Protein AF-A0A348FZC1-F1 (afdb_monomer_lite)

Structure (mmCIF, N/CA/C/O backbone):
data_AF-A0A348FZC1-F1
#
_entry.id   AF-A0A348FZC1-F1
#
loop_
_atom_site.group_PDB
_atom_site.id
_atom_site.type_symbol
_atom_site.label_atom_id
_atom_site.label_alt_id
_atom_site.label_comp_id
_atom_site.label_asym_id
_atom_site.label_entity_id
_atom_site.label_seq_id
_atom_site.pdbx_PDB_ins_code
_atom_site.Cartn_x
_atom_site.Cartn_y
_atom_site.Cartn_z
_atom_site.occupancy
_atom_site.B_iso_or_equiv
_atom_site.auth_seq_id
_atom_site.auth_comp_id
_atom_site.auth_asym_id
_atom_site.auth_atom_id
_atom_site.pdbx_PDB_model_num
ATOM 1 N N . MET A 1 1 ? 2.946 -11.541 36.368 1.00 44.66 1 MET A N 1
ATOM 2 C CA . MET A 1 1 ? 2.212 -11.152 35.147 1.00 44.66 1 MET A CA 1
ATOM 3 C C . MET A 1 1 ? 2.872 -9.882 34.652 1.00 44.66 1 MET A C 1
ATOM 5 O O . MET A 1 1 ? 2.841 -8.908 35.392 1.00 44.66 1 MET A O 1
ATOM 9 N N . ALA A 1 2 ? 3.570 -9.898 33.513 1.00 47.22 2 ALA A N 1
ATOM 10 C CA . ALA A 1 2 ? 4.025 -8.639 32.923 1.00 47.22 2 ALA A CA 1
ATOM 11 C C . ALA A 1 2 ? 2.773 -7.785 32.686 1.00 47.22 2 ALA A C 1
ATOM 13 O O . ALA A 1 2 ? 1.802 -8.300 32.131 1.00 47.22 2 ALA A O 1
ATOM 14 N N . ALA A 1 3 ? 2.745 -6.552 33.194 1.00 58.59 3 ALA A N 1
ATOM 15 C CA . ALA A 1 3 ? 1.643 -5.648 32.899 1.00 58.59 3 ALA A CA 1
ATOM 16 C C . ALA A 1 3 ? 1.546 -5.546 31.372 1.00 58.59 3 ALA A C 1
ATOM 18 O O . ALA A 1 3 ? 2.542 -5.229 30.719 1.00 58.59 3 ALA A O 1
ATOM 19 N N . SER A 1 4 ? 0.392 -5.894 30.803 1.00 82.00 4 SER A N 1
ATOM 20 C CA . SER A 1 4 ? 0.122 -5.629 29.394 1.00 82.00 4 SER A CA 1
ATOM 21 C C . SER A 1 4 ? 0.291 -4.125 29.198 1.00 82.00 4 SER A C 1
ATOM 23 O O . SER A 1 4 ? -0.400 -3.354 29.863 1.00 82.00 4 SER A O 1
ATOM 25 N N . GLY A 1 5 ? 1.265 -3.716 28.385 1.00 94.88 5 GLY A N 1
ATOM 26 C CA . GLY A 1 5 ? 1.502 -2.305 28.099 1.00 94.88 5 GLY A CA 1
ATOM 27 C C . GLY A 1 5 ? 0.294 -1.632 27.442 1.00 94.88 5 GLY A C 1
ATOM 28 O O . GLY A 1 5 ? -0.705 -2.282 27.13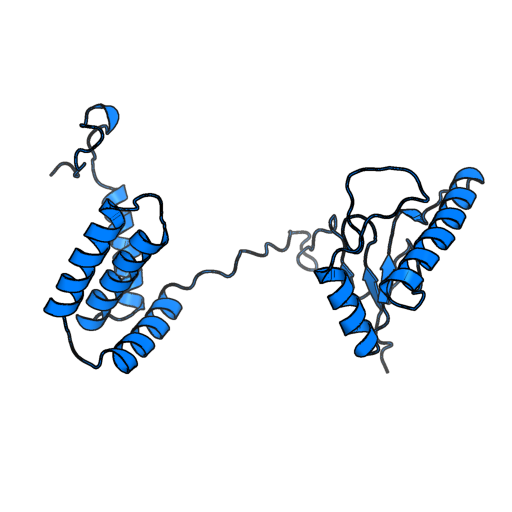1 1.00 94.88 5 GLY A O 1
ATOM 29 N N . TRP A 1 6 ? 0.393 -0.329 27.212 1.00 97.81 6 TRP A N 1
ATOM 30 C CA . TRP A 1 6 ? -0.655 0.464 26.578 1.00 97.81 6 TRP A CA 1
ATOM 31 C C . TRP A 1 6 ? -0.293 0.872 25.148 1.00 97.81 6 TRP A C 1
ATOM 33 O O . TRP A 1 6 ? 0.882 1.021 24.794 1.00 97.81 6 TRP A O 1
ATOM 43 N N . ILE A 1 7 ? -1.334 1.047 24.333 1.00 98.50 7 ILE A N 1
ATOM 44 C CA . ILE A 1 7 ? -1.267 1.511 22.946 1.00 98.50 7 ILE A CA 1
ATOM 45 C C . ILE A 1 7 ? -1.554 3.012 22.934 1.00 98.50 7 ILE A C 1
ATOM 47 O O . ILE A 1 7 ? -2.622 3.451 23.368 1.00 98.50 7 ILE A O 1
ATOM 51 N N . GLY A 1 8 ? -0.593 3.799 22.458 1.00 98.50 8 GLY A N 1
ATOM 52 C CA . GLY A 1 8 ? -0.746 5.229 22.230 1.00 98.50 8 GLY A CA 1
ATOM 53 C C . GLY A 1 8 ? -1.351 5.500 20.860 1.00 98.50 8 GLY A C 1
ATOM 54 O O . GLY A 1 8 ? -0.889 4.954 19.860 1.00 98.50 8 GLY A O 1
ATOM 55 N N . VAL A 1 9 ? -2.371 6.348 20.812 1.00 98.69 9 VAL A N 1
ATOM 56 C CA . VAL A 1 9 ? -3.018 6.770 19.567 1.00 98.69 9 VAL A CA 1
ATOM 57 C C . VAL A 1 9 ? -3.019 8.287 19.507 1.00 98.69 9 VAL A C 1
ATOM 59 O O . VAL A 1 9 ? -3.642 8.930 20.354 1.00 98.69 9 VAL A O 1
ATOM 62 N N . ASP A 1 10 ? -2.327 8.859 18.530 1.00 98.75 10 ASP A N 1
ATOM 63 C CA . ASP A 1 10 ? -2.410 10.288 18.264 1.00 98.75 10 ASP A CA 1
ATOM 64 C C . ASP A 1 10 ? -3.831 10.698 17.848 1.00 98.75 10 ASP A C 1
ATOM 66 O O . ASP A 1 10 ? -4.649 9.898 17.382 1.00 98.75 10 ASP A O 1
ATOM 70 N N . LEU A 1 11 ? -4.151 11.966 18.094 1.00 98.62 11 LEU A N 1
ATOM 71 C CA . LEU A 1 11 ? -5.444 12.533 17.768 1.00 98.62 11 LEU A CA 1
ATOM 72 C C . LEU A 1 11 ? -5.478 13.091 16.342 1.00 98.62 11 LEU A C 1
ATOM 74 O O . LEU A 1 11 ? -6.299 12.648 15.545 1.00 98.62 11 LEU A O 1
ATOM 78 N N . ASP A 1 12 ? -4.639 14.079 16.038 1.00 98.31 12 ASP A N 1
ATOM 79 C CA . ASP A 1 12 ? -4.787 14.946 14.866 1.00 98.31 12 ASP A CA 1
ATOM 80 C C . ASP A 1 12 ? -4.123 14.365 13.625 1.00 98.31 12 ASP A C 1
ATOM 82 O O . ASP A 1 12 ? -2.912 14.429 13.481 1.00 98.31 12 ASP A O 1
ATOM 86 N N . GLY A 1 13 ? -4.925 13.902 12.671 1.00 97.88 13 GLY A N 1
ATOM 87 C CA . GLY A 1 13 ? -4.432 13.224 11.471 1.00 97.88 13 GLY A CA 1
ATOM 88 C C . GLY A 1 13 ? -4.356 11.708 11.646 1.00 97.88 13 GLY A C 1
ATOM 89 O O . GLY A 1 13 ? -4.146 10.998 10.665 1.00 97.88 13 GLY A O 1
ATOM 90 N N . THR A 1 14 ? -4.611 11.214 12.861 1.00 98.56 14 THR A N 1
ATOM 91 C CA . THR A 1 14 ? -4.586 9.788 13.198 1.00 98.56 14 THR A CA 1
ATOM 92 C C . THR A 1 14 ? -5.978 9.269 13.567 1.00 98.56 14 THR A C 1
ATOM 94 O O . THR A 1 14 ? -6.568 8.496 12.812 1.00 98.56 14 THR A O 1
ATOM 97 N N . LEU A 1 15 ? -6.532 9.676 14.716 1.00 98.75 15 LEU A N 1
ATOM 98 C CA . LEU A 1 15 ? -7.875 9.261 15.151 1.00 98.75 15 LEU A CA 1
ATOM 99 C C . LEU A 1 15 ? -8.979 10.197 14.638 1.00 98.75 15 LEU A C 1
ATOM 101 O O . LEU A 1 15 ? -10.093 9.746 14.363 1.00 98.75 15 LEU A O 1
ATOM 105 N N . ALA A 1 16 ? -8.667 11.482 14.500 1.00 98.69 16 ALA A N 1
ATOM 106 C CA . ALA A 1 16 ? -9.532 12.514 13.952 1.00 98.69 16 ALA A CA 1
ATOM 107 C C . ALA A 1 16 ? -8.879 13.136 12.714 1.00 98.69 16 ALA A C 1
ATOM 109 O O . ALA A 1 16 ? -7.664 13.316 12.658 1.00 98.69 16 ALA A O 1
ATOM 110 N N . GLU A 1 17 ? -9.682 13.479 11.713 1.00 98.44 17 GLU A N 1
ATOM 111 C CA . GLU A 1 17 ? -9.201 14.151 10.515 1.00 98.44 17 GLU A CA 1
ATOM 112 C C . GLU A 1 17 ? -8.571 15.507 10.856 1.00 98.44 17 GLU A C 1
ATOM 114 O O . GLU A 1 17 ? -9.094 16.279 11.665 1.00 98.44 17 GLU A O 1
ATOM 119 N N . TYR A 1 18 ? -7.464 15.831 10.189 1.00 97.50 18 TYR A N 1
ATOM 120 C CA . TYR A 1 18 ? -6.769 17.097 10.374 1.00 97.50 18 TYR A CA 1
ATOM 121 C C . TYR A 1 18 ? -6.606 17.833 9.046 1.00 97.50 18 TYR A C 1
ATOM 123 O O . TYR A 1 18 ? -5.811 17.460 8.189 1.00 97.50 18 TYR A O 1
ATOM 131 N N . HIS A 1 19 ? -7.338 18.940 8.915 1.00 96.25 19 HIS A N 1
ATOM 132 C CA . HIS A 1 19 ? -7.347 19.805 7.728 1.00 96.25 19 HIS A CA 1
ATOM 133 C C . HIS A 1 19 ? -6.744 21.184 8.032 1.00 96.25 19 HIS A C 1
ATOM 135 O O . HIS A 1 19 ? -7.222 22.210 7.547 1.00 96.25 19 HIS A O 1
ATOM 141 N N . GLY A 1 20 ? -5.727 21.214 8.898 1.00 94.81 20 GLY A N 1
ATOM 142 C CA . GLY A 1 20 ? -5.092 22.436 9.394 1.00 94.81 20 GLY A CA 1
ATOM 143 C C . GLY A 1 20 ? -5.645 22.933 10.736 1.00 94.81 20 GLY A C 1
ATOM 144 O O . GLY A 1 20 ? -6.743 22.574 11.164 1.00 94.81 20 GLY A O 1
ATOM 145 N N . TRP A 1 21 ? -4.855 23.770 11.415 1.00 95.62 21 TRP A N 1
ATOM 146 C CA . TRP A 1 21 ? -5.159 24.255 12.762 1.00 95.62 21 TRP A CA 1
ATOM 147 C C . TRP A 1 21 ? -6.329 25.243 12.766 1.00 95.62 21 TRP A C 1
ATOM 149 O O . TRP A 1 21 ? -6.283 26.275 12.098 1.00 95.62 21 TRP A O 1
ATOM 159 N N . LYS A 1 22 ? -7.354 24.951 13.574 1.00 95.44 22 LYS A N 1
ATOM 160 C CA . LYS A 1 22 ? -8.564 25.781 13.734 1.00 95.44 22 LYS A CA 1
ATOM 161 C C . LYS A 1 22 ? -8.821 26.209 15.187 1.00 95.44 22 LYS A C 1
ATOM 163 O O . LYS A 1 22 ? -9.876 26.758 15.487 1.00 95.44 22 LYS A O 1
ATOM 168 N N . GLY A 1 23 ? -7.859 25.977 16.081 1.00 94.00 23 GLY A N 1
ATOM 169 C CA . GLY A 1 23 ? -7.956 26.286 17.510 1.00 94.00 23 GLY A CA 1
ATOM 170 C C . GLY A 1 23 ? -7.983 25.044 18.400 1.00 94.00 23 GLY A C 1
ATOM 171 O O . GLY A 1 23 ? -8.270 23.939 17.943 1.00 94.00 23 GLY A O 1
ATOM 172 N N . ILE A 1 24 ? -7.685 25.248 19.686 1.00 94.69 24 ILE A N 1
ATOM 173 C CA . ILE A 1 24 ? -7.480 24.165 20.662 1.00 94.69 24 ILE A CA 1
ATOM 174 C C . ILE A 1 24 ? -8.743 23.326 20.914 1.00 94.69 24 ILE A C 1
ATOM 176 O O . ILE A 1 24 ? -8.644 22.126 21.166 1.00 94.69 24 ILE A O 1
ATOM 180 N N . ASP A 1 25 ? -9.917 23.936 20.748 1.00 93.81 25 ASP A N 1
ATOM 181 C CA . ASP A 1 25 ? -11.225 23.317 20.990 1.00 93.81 25 ASP A CA 1
ATOM 182 C C . ASP A 1 25 ? -11.762 22.526 19.784 1.00 93.81 25 ASP A C 1
ATOM 184 O O . ASP A 1 25 ? -12.717 21.762 19.920 1.00 93.81 25 ASP A O 1
ATOM 188 N N . HIS A 1 26 ? -11.195 22.727 18.587 1.00 97.38 26 HIS A N 1
ATOM 1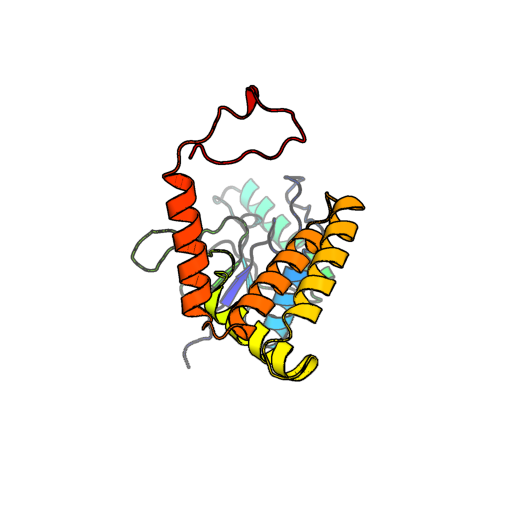89 C CA . HIS A 1 26 ? -11.699 22.113 17.358 1.00 97.38 26 HIS A CA 1
ATOM 190 C C . HIS A 1 26 ? -11.017 20.772 17.089 1.00 97.38 26 HIS A C 1
ATOM 192 O O . HIS A 1 26 ? -9.797 20.724 16.933 1.00 97.38 26 HIS A O 1
ATOM 198 N N . ILE A 1 27 ? -11.800 19.705 16.966 1.00 98.38 27 ILE A N 1
ATOM 199 C CA . ILE A 1 27 ? -11.351 18.362 16.579 1.00 98.38 27 ILE A CA 1
ATOM 200 C C . ILE A 1 27 ? -12.147 17.967 15.330 1.00 98.38 27 ILE A C 1
ATOM 202 O O . ILE A 1 27 ? -13.337 18.274 15.254 1.00 98.38 27 ILE A O 1
ATOM 206 N N . GLY A 1 28 ? -11.486 17.362 14.340 1.00 98.12 28 GLY A N 1
ATOM 207 C CA . GLY A 1 28 ? -12.134 16.937 13.099 1.00 98.12 28 GLY A CA 1
ATOM 208 C C . GLY A 1 28 ? -13.066 15.736 13.272 1.00 98.12 28 GLY A C 1
ATOM 209 O O . GLY A 1 28 ? -13.210 15.183 14.365 1.00 98.12 28 GLY A O 1
ATOM 210 N N . GLU A 1 29 ? -13.687 15.323 12.168 1.00 98.44 29 GLU A N 1
ATOM 211 C CA . GLU A 1 29 ? -14.475 14.089 12.113 1.00 98.44 29 GLU A CA 1
ATOM 212 C C . GLU A 1 29 ? -13.585 12.860 12.369 1.00 98.44 29 GLU A C 1
ATOM 214 O O . GLU A 1 29 ? -12.379 12.906 12.111 1.00 98.44 29 GLU A O 1
ATOM 219 N N . PRO A 1 30 ? -14.129 11.752 12.895 1.00 98.62 30 PRO A N 1
ATOM 220 C CA . PRO A 1 30 ? -13.341 10.552 13.143 1.00 98.62 30 PRO A CA 1
ATOM 221 C C . PRO A 1 30 ? -12.830 9.938 11.839 1.00 98.62 30 PRO A C 1
ATOM 223 O O . PRO A 1 30 ? -13.587 9.779 10.886 1.00 98.62 30 PRO A O 1
ATOM 226 N N . VAL A 1 31 ? -11.578 9.476 11.840 1.00 98.69 31 VAL A N 1
ATOM 227 C CA . VAL A 1 31 ? -11.041 8.631 10.766 1.00 98.69 31 VAL A CA 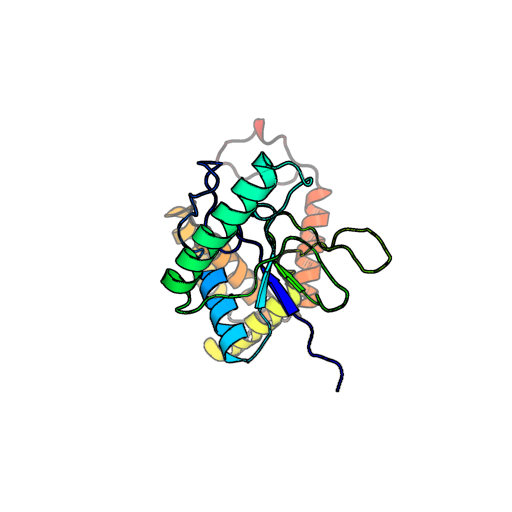1
ATOM 228 C C . VAL A 1 31 ? -11.628 7.222 10.937 1.00 98.69 31 VAL A C 1
ATOM 230 O O . VAL A 1 31 ? -11.240 6.531 11.886 1.00 98.69 31 VAL A O 1
ATOM 233 N N . PRO A 1 32 ? -12.534 6.738 10.058 1.00 98.25 32 PRO A N 1
ATOM 234 C CA . PRO A 1 32 ? -13.329 5.538 10.347 1.00 98.25 32 PRO A CA 1
ATOM 235 C C . PRO A 1 32 ? -12.478 4.291 10.602 1.00 98.25 32 PRO A C 1
ATOM 237 O O . PRO A 1 32 ? -12.677 3.587 11.589 1.00 98.25 32 PRO A O 1
ATOM 240 N N . ALA A 1 33 ? -11.453 4.074 9.773 1.00 97.25 33 ALA A N 1
ATOM 241 C CA . ALA A 1 33 ? -10.566 2.921 9.898 1.00 97.25 33 ALA A CA 1
ATOM 242 C C . ALA A 1 33 ? -9.787 2.901 11.225 1.00 97.25 33 ALA A C 1
ATOM 244 O O . ALA A 1 33 ? -9.546 1.829 11.784 1.00 97.25 33 ALA A O 1
ATOM 245 N N . MET A 1 34 ? -9.390 4.070 11.740 1.00 98.62 34 MET A N 1
ATOM 246 C CA . MET A 1 34 ? -8.685 4.158 13.019 1.00 98.62 34 MET A CA 1
ATOM 247 C C . MET A 1 34 ? -9.654 4.053 14.199 1.00 98.62 34 MET A C 1
ATOM 249 O O . MET A 1 34 ? -9.355 3.374 15.181 1.00 98.62 34 MET A O 1
ATOM 253 N N . LEU A 1 35 ? -10.844 4.649 14.086 1.00 98.50 35 LEU A N 1
ATOM 254 C CA . LEU A 1 35 ? -11.899 4.534 15.092 1.00 98.50 35 LEU A CA 1
ATOM 255 C C . LEU A 1 35 ? -12.316 3.069 15.302 1.00 98.50 35 LEU A C 1
ATOM 257 O O . LEU A 1 35 ? -12.409 2.612 16.443 1.00 98.50 35 LEU A O 1
ATOM 261 N N . ASP A 1 36 ? -12.519 2.321 14.217 1.00 98.31 36 ASP A N 1
ATOM 262 C CA . ASP A 1 36 ? -12.868 0.898 14.270 1.00 98.31 36 ASP A CA 1
ATOM 263 C C . ASP A 1 36 ? -11.739 0.058 14.876 1.00 98.31 36 ASP A C 1
ATOM 265 O O . ASP A 1 36 ? -11.989 -0.832 15.692 1.00 98.31 36 ASP A O 1
ATOM 269 N N . ARG A 1 37 ? -10.482 0.393 14.561 1.00 98.50 37 ARG A N 1
ATOM 270 C CA . ARG A 1 37 ? -9.302 -0.241 15.163 1.00 98.50 37 ARG A CA 1
ATOM 271 C C . ARG A 1 37 ? -9.236 -0.018 16.675 1.00 98.50 37 ARG A C 1
ATOM 273 O O . ARG A 1 37 ? -9.028 -0.974 17.419 1.00 98.50 37 ARG A O 1
ATOM 280 N N . VAL A 1 38 ? -9.466 1.212 17.140 1.00 98.50 38 VAL A N 1
ATOM 281 C CA . VAL A 1 38 ? -9.522 1.531 18.576 1.00 98.50 38 VAL A CA 1
ATOM 282 C C . VAL A 1 38 ? -10.645 0.754 19.263 1.00 98.50 38 VAL A C 1
ATOM 284 O O . VAL A 1 38 ? -10.413 0.147 20.307 1.00 98.50 38 VAL A O 1
ATOM 287 N N . LYS A 1 39 ? -11.845 0.703 18.670 1.00 98.50 39 LYS A N 1
ATOM 288 C CA . LYS A 1 39 ? -12.969 -0.086 19.204 1.00 98.50 39 LYS A CA 1
ATOM 289 C C . LYS A 1 39 ? -12.625 -1.571 19.319 1.00 98.50 39 LYS A C 1
ATOM 291 O O . LYS A 1 39 ? -12.935 -2.176 20.344 1.00 98.50 39 LYS A O 1
ATOM 296 N N . ALA A 1 40 ? -11.956 -2.139 18.315 1.00 98.25 40 ALA A N 1
ATOM 297 C CA . ALA A 1 40 ? -11.510 -3.528 18.346 1.00 98.25 40 ALA A CA 1
ATOM 298 C C . ALA A 1 40 ? -10.554 -3.784 19.523 1.00 98.25 40 ALA A C 1
ATOM 300 O O . ALA A 1 40 ? -10.816 -4.666 20.339 1.00 98.25 40 ALA A O 1
ATOM 301 N N . TRP A 1 41 ? -9.523 -2.954 19.705 1.00 98.12 41 TRP A N 1
ATOM 302 C CA . TRP A 1 41 ? -8.606 -3.084 20.844 1.00 98.12 41 TRP A CA 1
ATOM 303 C C . TRP A 1 41 ? -9.301 -2.962 22.200 1.00 98.12 41 TRP A C 1
ATOM 305 O O . TRP A 1 41 ? -9.023 -3.745 23.108 1.00 98.12 41 TRP A O 1
ATOM 315 N N . LEU A 1 42 ? -10.233 -2.017 22.337 1.00 97.56 42 LEU A N 1
ATOM 316 C CA . LEU A 1 42 ? -11.016 -1.862 23.561 1.00 97.56 42 LEU A CA 1
ATOM 317 C C . LEU A 1 42 ? -11.888 -3.096 23.838 1.00 97.56 42 LEU A C 1
ATOM 319 O O . LEU A 1 42 ? -12.010 -3.499 24.994 1.00 97.56 42 LEU A O 1
ATOM 323 N N . SER A 1 43 ? -12.459 -3.719 22.801 1.00 97.19 43 SER A N 1
ATOM 324 C CA . SER A 1 43 ? -13.236 -4.961 22.935 1.00 97.19 43 SER A CA 1
ATOM 325 C C . SER A 1 43 ? -12.379 -6.167 23.338 1.00 97.19 43 SER A C 1
ATOM 327 O O . SER A 1 43 ? -12.852 -7.049 24.049 1.00 97.19 43 SER A O 1
ATOM 329 N N . GLU A 1 44 ? -11.098 -6.162 22.961 1.00 96.88 44 GLU A N 1
ATOM 330 C CA . GLU A 1 44 ? -10.091 -7.144 23.384 1.00 96.88 44 GLU A CA 1
ATOM 331 C C . GLU A 1 44 ? -9.556 -6.878 24.805 1.00 96.88 44 GLU A C 1
ATOM 333 O O . GLU A 1 44 ? -8.729 -7.638 25.308 1.00 96.88 44 GLU A O 1
ATOM 338 N N . GLY A 1 45 ? -10.001 -5.802 25.465 1.00 96.50 45 GLY A N 1
ATOM 339 C CA . GLY A 1 45 ? -9.549 -5.424 26.804 1.00 96.50 45 GLY A CA 1
ATOM 340 C C . GLY A 1 45 ? -8.156 -4.786 26.847 1.00 96.50 45 GLY A C 1
ATOM 341 O O . GLY A 1 45 ? -7.540 -4.757 27.912 1.00 96.50 45 GLY A O 1
ATOM 342 N N . LYS A 1 46 ? -7.643 -4.278 25.719 1.00 97.12 46 LYS A N 1
ATOM 343 C CA . LYS A 1 46 ? -6.352 -3.574 25.661 1.00 97.12 46 LYS A CA 1
ATOM 344 C C . LYS A 1 46 ? -6.456 -2.175 26.279 1.00 97.12 46 LYS A C 1
ATOM 346 O O . LYS A 1 46 ? -7.471 -1.493 26.132 1.00 97.12 46 LYS A O 1
ATOM 351 N N . ASP A 1 47 ? -5.384 -1.733 26.937 1.00 97.75 47 ASP A N 1
ATOM 352 C CA . ASP A 1 47 ? -5.242 -0.350 27.410 1.00 97.75 47 ASP A CA 1
ATOM 353 C C . ASP A 1 47 ? -4.889 0.552 26.217 1.00 97.75 47 ASP A C 1
ATOM 355 O O . ASP A 1 47 ? -3.819 0.416 25.620 1.00 97.75 47 ASP A O 1
ATOM 359 N N . VAL A 1 48 ? -5.811 1.443 25.846 1.00 98.38 48 VAL A N 1
ATOM 360 C CA . VAL A 1 48 ? -5.644 2.412 24.756 1.00 98.38 48 VAL A CA 1
ATOM 361 C C . VAL A 1 48 ? -5.720 3.814 25.338 1.00 98.38 48 VAL A C 1
ATOM 363 O O . VAL A 1 48 ? -6.668 4.148 26.055 1.00 98.38 48 VAL A O 1
ATOM 366 N N . ARG A 1 49 ? -4.739 4.651 25.000 1.00 98.56 49 ARG A N 1
ATOM 367 C CA . ARG A 1 49 ? -4.627 6.028 25.486 1.00 98.56 49 ARG A CA 1
ATOM 368 C C . ARG A 1 49 ? -4.451 6.984 24.318 1.00 98.56 49 ARG A C 1
ATOM 370 O O . ARG A 1 49 ? -3.740 6.673 23.364 1.00 98.56 49 ARG A O 1
ATOM 377 N N . ILE A 1 50 ? -5.059 8.162 24.410 1.00 98.75 50 ILE A N 1
ATOM 378 C CA . ILE A 1 50 ? -4.810 9.232 23.445 1.00 98.75 50 ILE A CA 1
ATOM 379 C C . ILE A 1 50 ? -3.459 9.868 23.761 1.00 98.75 50 ILE A C 1
ATOM 381 O O . ILE A 1 50 ? -3.234 10.343 24.876 1.00 98.75 50 ILE A O 1
ATOM 385 N N . PHE A 1 51 ? -2.567 9.861 22.777 1.00 98.62 51 PHE A N 1
ATOM 386 C CA . PHE A 1 51 ? -1.205 10.361 22.872 1.00 98.62 51 PHE A CA 1
ATOM 387 C C . PHE A 1 51 ? -1.037 11.592 21.982 1.00 98.62 51 PHE A C 1
ATOM 389 O O . PHE A 1 51 ? -0.714 11.455 20.813 1.00 98.62 51 PHE A O 1
ATOM 396 N N . THR A 1 52 ? -1.290 12.796 22.499 1.00 98.44 52 THR A N 1
ATOM 397 C CA . THR A 1 52 ? -1.388 14.000 21.653 1.00 98.44 52 THR A CA 1
ATOM 398 C C . THR A 1 52 ? -0.618 15.190 22.204 1.00 98.44 52 THR A C 1
ATOM 400 O O . THR A 1 52 ? -0.642 15.483 23.399 1.00 98.44 52 THR A O 1
ATOM 403 N N . ALA A 1 53 ? 0.011 15.953 21.309 1.00 96.94 53 ALA A N 1
ATOM 404 C CA . ALA A 1 53 ? 0.689 17.197 21.660 1.00 96.94 53 ALA A CA 1
ATOM 405 C C . ALA A 1 53 ? -0.267 18.297 22.163 1.00 96.94 53 ALA A C 1
ATOM 407 O O . ALA A 1 53 ? 0.192 19.235 22.817 1.00 96.94 53 ALA A O 1
ATOM 408 N N . ARG A 1 54 ? -1.586 18.199 21.918 1.00 97.56 54 ARG A N 1
ATOM 409 C CA . ARG A 1 54 ? -2.564 19.214 22.361 1.00 97.56 54 ARG A CA 1
ATOM 410 C C . ARG A 1 54 ? -2.597 19.429 23.873 1.00 97.56 54 ARG A C 1
ATOM 412 O O . ARG A 1 54 ? -2.943 20.517 24.317 1.00 97.56 54 ARG A O 1
ATOM 419 N N . VAL A 1 55 ? -2.248 18.407 24.654 1.00 97.69 55 VAL A N 1
ATOM 420 C CA . VAL A 1 55 ? -2.215 18.487 26.125 1.00 97.69 55 VAL A CA 1
ATOM 421 C C . VAL A 1 55 ? -0.820 18.801 26.675 1.00 97.69 55 VAL A C 1
ATOM 423 O O . VAL A 1 55 ? -0.619 18.789 27.887 1.00 97.69 55 VAL A O 1
ATOM 426 N N . SER A 1 56 ? 0.151 19.089 25.801 1.00 97.06 56 SER A N 1
ATOM 427 C CA . SER A 1 56 ? 1.488 19.514 26.217 1.00 97.06 56 SER A CA 1
ATOM 428 C C . SER A 1 56 ? 1.491 20.958 26.725 1.00 97.06 56 SER A C 1
ATOM 430 O O . SER A 1 56 ? 0.761 21.818 26.229 1.00 97.06 56 SER A O 1
ATOM 432 N N . HIS A 1 57 ? 2.341 21.238 27.713 1.00 96.19 57 HIS A N 1
ATOM 433 C CA . HIS A 1 57 ? 2.561 22.585 28.226 1.00 96.19 57 HIS A CA 1
ATOM 434 C C . HIS A 1 57 ? 4.008 22.769 28.693 1.00 96.19 57 HIS A C 1
ATOM 436 O O . HIS A 1 57 ? 4.674 21.823 29.104 1.00 96.19 57 HIS A O 1
ATOM 442 N N . ASP A 1 58 ? 4.476 24.014 28.688 1.00 94.50 58 ASP A N 1
ATOM 443 C CA . ASP A 1 58 ? 5.798 24.430 29.182 1.00 94.50 58 ASP A CA 1
ATOM 444 C C . ASP A 1 58 ? 5.765 24.931 30.641 1.00 94.50 58 ASP A C 1
ATOM 446 O O . ASP A 1 58 ? 6.772 25.384 31.176 1.00 94.50 58 ASP A O 1
ATOM 450 N N . GLY A 1 59 ? 4.597 24.854 31.291 1.00 94.06 59 GLY A N 1
ATOM 451 C CA . GLY A 1 59 ? 4.378 25.318 32.665 1.00 94.06 59 GLY A CA 1
ATOM 452 C C . GLY A 1 59 ? 3.933 26.778 32.761 1.00 94.06 59 GLY A C 1
ATOM 453 O O . GLY A 1 59 ? 3.633 27.256 33.853 1.00 94.06 59 GLY A O 1
ATOM 454 N N . THR A 1 60 ? 3.834 27.493 31.638 1.00 97.06 60 THR A N 1
ATOM 455 C CA . THR A 1 60 ? 3.192 28.808 31.621 1.00 97.06 60 THR A CA 1
ATOM 456 C C . THR A 1 60 ? 1.686 28.675 31.841 1.00 97.06 60 THR A C 1
ATOM 458 O O . THR A 1 60 ? 1.049 27.736 31.358 1.00 97.06 60 THR A O 1
ATOM 461 N N . ALA A 1 61 ? 1.086 29.651 32.530 1.00 96.38 61 ALA A N 1
ATOM 462 C CA . ALA A 1 61 ? -0.349 29.642 32.819 1.00 96.38 61 ALA A CA 1
ATOM 463 C C . ALA A 1 61 ? -1.204 29.527 31.544 1.00 96.38 61 ALA A C 1
ATOM 465 O O . ALA A 1 61 ? -2.171 28.771 31.520 1.00 96.38 61 ALA A O 1
ATOM 466 N N . ALA A 1 62 ? -0.810 30.216 30.467 1.00 94.56 62 ALA A N 1
ATOM 467 C CA . ALA A 1 62 ? -1.508 30.159 29.185 1.00 94.56 62 ALA A CA 1
ATOM 468 C C . ALA A 1 62 ? -1.513 28.740 28.592 1.00 94.56 62 ALA A C 1
ATOM 470 O O . ALA A 1 62 ? -2.569 28.230 28.225 1.00 94.56 62 ALA A O 1
ATOM 471 N N . ARG A 1 63 ? -0.358 28.062 28.558 1.00 94.00 63 ARG A N 1
ATOM 472 C CA . ARG A 1 63 ? -0.269 26.703 28.002 1.00 94.00 63 ARG A CA 1
ATOM 473 C C . ARG A 1 63 ? -0.923 25.657 28.889 1.00 94.00 63 ARG A C 1
ATOM 475 O O . ARG A 1 63 ? -1.513 24.718 28.368 1.00 94.00 63 ARG A O 1
ATOM 482 N N . MET A 1 64 ? -0.882 25.831 30.208 1.00 96.12 64 MET A N 1
ATOM 483 C CA . MET A 1 64 ? -1.629 24.972 31.129 1.00 96.12 64 MET A CA 1
ATOM 484 C C . MET A 1 64 ? -3.145 25.107 30.925 1.00 96.12 64 MET A C 1
ATOM 486 O O . MET A 1 64 ? -3.849 24.099 30.921 1.00 96.12 64 MET A O 1
ATOM 490 N N . MET A 1 65 ? -3.648 26.327 30.699 1.00 96.31 65 MET A N 1
ATOM 491 C CA . MET A 1 65 ? -5.061 26.559 30.376 1.00 96.31 65 MET A CA 1
ATOM 492 C C . MET A 1 65 ? -5.455 25.933 29.034 1.00 96.31 65 MET A C 1
ATOM 494 O O . MET A 1 65 ? -6.499 25.286 28.952 1.00 96.31 65 MET A O 1
ATOM 498 N N . ASP A 1 66 ? -4.624 26.075 27.999 1.00 96.25 66 ASP A N 1
ATOM 499 C CA . ASP A 1 66 ? -4.871 25.440 26.700 1.00 96.25 66 ASP A CA 1
ATOM 500 C C . ASP A 1 66 ? -4.879 23.909 26.806 1.00 96.25 66 ASP A C 1
ATOM 502 O O . ASP A 1 66 ? -5.796 23.269 26.293 1.00 96.25 66 ASP A O 1
ATOM 506 N N . ALA A 1 67 ? -3.931 23.315 27.537 1.00 97.00 67 ALA A N 1
ATOM 507 C CA . ALA A 1 67 ? -3.903 21.874 27.778 1.00 97.00 67 ALA A CA 1
ATOM 508 C C . ALA A 1 67 ? -5.158 21.391 28.528 1.00 97.00 67 ALA A C 1
ATOM 510 O O . ALA A 1 67 ? -5.727 20.352 28.189 1.00 97.00 67 ALA A O 1
ATOM 511 N N . GLN A 1 68 ? -5.640 22.159 29.511 1.00 97.25 68 GLN A N 1
ATOM 512 C CA . GLN A 1 68 ? -6.869 21.837 30.237 1.00 97.25 68 GLN A CA 1
ATOM 513 C C . GLN A 1 68 ? -8.112 21.924 29.343 1.00 97.25 68 GLN A C 1
ATOM 515 O O . GLN A 1 68 ? -8.983 21.056 29.417 1.00 97.25 68 GLN A O 1
ATOM 520 N N . ARG A 1 69 ? -8.191 22.930 28.465 1.00 97.88 69 ARG A N 1
ATOM 521 C CA . ARG A 1 69 ? -9.256 23.020 27.455 1.00 97.88 69 ARG A CA 1
ATOM 522 C C . ARG A 1 69 ? -9.204 21.842 26.495 1.00 97.88 69 ARG A C 1
ATOM 524 O O . ARG A 1 69 ? -10.224 21.186 26.294 1.00 97.88 69 ARG A O 1
ATOM 531 N N . ALA A 1 70 ? -8.022 21.522 25.973 1.00 97.88 70 ALA A N 1
ATOM 532 C CA . ALA A 1 70 ? -7.832 20.371 25.103 1.00 97.88 70 ALA A CA 1
ATOM 533 C C . ALA A 1 70 ? -8.328 19.081 25.766 1.00 97.88 70 ALA A C 1
ATOM 535 O O . ALA A 1 70 ? -9.099 18.351 25.154 1.00 97.88 70 ALA A O 1
ATOM 536 N N . LEU A 1 71 ? -7.971 18.828 27.032 1.00 98.12 71 LEU A N 1
ATOM 537 C CA . LEU A 1 71 ? -8.444 17.658 27.779 1.00 98.12 71 LEU A CA 1
ATOM 538 C C . LEU A 1 71 ? -9.975 17.550 27.786 1.00 98.12 71 LEU A C 1
ATOM 540 O O . LEU A 1 71 ? -10.507 16.470 27.532 1.00 98.12 71 LEU A O 1
ATOM 544 N N . ILE A 1 72 ? -10.682 18.655 28.033 1.00 98.12 72 ILE A N 1
ATOM 545 C CA . ILE A 1 72 ? -12.152 18.689 28.051 1.00 98.12 72 ILE A CA 1
ATOM 546 C C . ILE A 1 72 ? -12.716 18.377 26.660 1.00 98.12 72 ILE A C 1
ATOM 548 O O . ILE A 1 72 ? -13.566 17.496 26.521 1.00 98.12 72 ILE A O 1
ATOM 552 N N . HIS A 1 73 ? -12.228 19.063 25.625 1.00 98.44 73 HIS A N 1
ATOM 553 C CA . HIS A 1 73 ? -12.726 18.895 24.259 1.00 98.44 73 HIS A CA 1
ATOM 554 C C . HIS A 1 73 ? -12.454 17.494 23.708 1.00 98.44 73 HIS A C 1
ATOM 556 O O . HIS A 1 73 ? -13.352 16.881 23.133 1.00 98.44 73 HIS A O 1
ATOM 562 N N . ILE A 1 74 ? -11.264 16.948 23.957 1.00 98.69 74 ILE A N 1
ATOM 563 C CA . ILE A 1 74 ? -10.905 15.583 23.563 1.00 98.69 74 ILE A CA 1
ATOM 564 C C . ILE A 1 74 ? -11.781 14.578 24.307 1.00 98.69 74 ILE A C 1
ATOM 566 O O . ILE A 1 74 ? -12.336 13.680 23.686 1.00 98.69 74 ILE A O 1
ATOM 570 N N . THR A 1 75 ? -11.969 14.739 25.619 1.00 98.69 75 THR A N 1
ATOM 571 C CA . THR A 1 75 ? -12.821 13.836 26.410 1.00 98.69 75 THR A CA 1
ATOM 572 C C . THR A 1 75 ? -14.249 13.795 25.870 1.00 98.69 75 THR A C 1
ATOM 574 O O . THR A 1 75 ? -14.799 12.711 25.674 1.00 98.69 75 THR A O 1
ATOM 577 N N . ASN A 1 76 ? -14.835 14.958 25.577 1.00 98.62 76 ASN A N 1
ATOM 578 C CA . ASN A 1 76 ? -16.181 15.050 25.013 1.00 98.62 76 ASN A CA 1
ATOM 579 C C . ASN A 1 76 ? -16.267 14.381 23.636 1.00 98.62 76 ASN A C 1
ATOM 581 O O . ASN A 1 76 ? -17.196 13.616 23.383 1.00 98.62 76 ASN A O 1
ATOM 585 N N . TRP A 1 77 ? -15.271 14.614 22.780 1.00 98.69 77 TRP A N 1
ATOM 586 C CA . TRP A 1 77 ? -15.185 13.993 21.461 1.00 98.69 77 TRP A CA 1
ATOM 587 C C . TRP A 1 77 ? -15.074 12.461 21.558 1.00 98.69 77 TRP A C 1
ATOM 589 O O . TRP A 1 77 ? -15.792 11.733 20.874 1.00 98.69 77 TRP A O 1
ATOM 599 N N . LEU A 1 78 ? -14.256 11.939 22.479 1.00 98.75 78 LEU A N 1
ATOM 600 C CA . LEU A 1 78 ? -14.143 10.495 22.718 1.00 98.75 78 LEU A CA 1
ATOM 601 C C . LEU A 1 78 ? -15.467 9.898 23.203 1.00 98.75 78 LEU A C 1
ATOM 603 O O . LEU A 1 78 ? -15.889 8.857 22.707 1.00 98.75 78 LEU A O 1
ATOM 607 N N . VAL A 1 79 ? -16.162 10.558 24.131 1.00 98.56 79 VAL A N 1
ATOM 608 C CA . VAL A 1 79 ? -17.484 10.101 24.584 1.00 98.56 79 VAL A CA 1
ATOM 609 C C . VAL A 1 79 ? -18.482 10.086 23.426 1.00 98.56 79 VAL A C 1
ATOM 611 O O . VAL A 1 79 ? -19.220 9.115 23.285 1.00 98.56 79 VAL A O 1
ATOM 614 N N . GLN A 1 80 ? -18.468 11.102 22.563 1.00 98.44 80 GLN A N 1
ATOM 615 C CA . GLN A 1 80 ? -19.348 11.179 21.398 1.00 98.44 80 GLN A CA 1
ATOM 616 C C . GLN A 1 80 ? -19.119 10.028 20.401 1.00 98.44 80 GLN A C 1
ATOM 618 O O . GLN A 1 80 ? -20.089 9.449 19.916 1.00 98.44 80 GLN A O 1
ATOM 623 N N . HIS A 1 81 ? -17.864 9.677 20.095 1.00 98.25 81 HIS A N 1
ATOM 624 C CA . HIS A 1 81 ? -17.548 8.740 19.003 1.00 98.25 81 HIS A CA 1
ATOM 625 C C . HIS A 1 81 ? -17.195 7.309 19.452 1.00 98.25 81 HIS A C 1
ATOM 627 O O . HIS A 1 81 ? -17.350 6.357 18.679 1.00 98.25 81 HIS A O 1
ATOM 633 N N . LEU A 1 82 ? -16.744 7.134 20.697 1.00 97.56 82 LEU A N 1
ATOM 634 C CA . LEU A 1 82 ? -16.401 5.839 21.304 1.00 97.56 82 LEU A CA 1
ATOM 635 C C . LEU A 1 82 ? -17.350 5.437 22.442 1.00 97.56 82 LEU A C 1
ATOM 637 O O . LEU A 1 82 ? -17.266 4.308 22.923 1.00 97.56 82 LEU A O 1
ATOM 641 N N . GLY A 1 83 ? -18.230 6.333 22.897 1.00 97.69 83 GLY A N 1
ATOM 642 C CA . GLY A 1 83 ? -19.155 6.074 24.006 1.00 97.69 83 GLY A CA 1
ATOM 643 C C . GLY A 1 83 ? -18.500 6.087 25.390 1.00 97.69 83 GLY A C 1
ATOM 644 O O . GLY A 1 83 ? -19.162 5.792 26.382 1.00 97.69 83 GLY A O 1
ATOM 645 N N . ARG A 1 84 ? -17.201 6.400 25.484 1.00 97.62 84 ARG A N 1
ATOM 646 C CA . ARG A 1 84 ? -16.448 6.448 26.745 1.00 97.62 84 ARG A CA 1
ATOM 647 C C . ARG A 1 84 ? -15.219 7.353 26.642 1.00 97.62 84 ARG A C 1
ATOM 649 O O . ARG A 1 84 ? -14.656 7.477 25.555 1.00 97.62 84 ARG A O 1
ATOM 656 N N . PRO A 1 85 ? -14.748 7.926 27.761 1.00 98.25 85 PRO A N 1
ATOM 657 C CA . PRO A 1 85 ? -13.441 8.562 27.800 1.00 98.25 85 PRO A CA 1
ATOM 658 C C . PRO A 1 85 ? -12.322 7.511 27.758 1.00 98.25 85 PRO A C 1
ATOM 660 O O . PRO A 1 85 ? -12.502 6.364 28.189 1.00 98.25 85 PRO A O 1
ATOM 663 N N . LEU A 1 86 ? -11.150 7.936 27.289 1.00 98.44 86 LEU A N 1
ATOM 664 C CA . LEU A 1 86 ? -9.883 7.209 27.385 1.00 98.44 86 LEU A CA 1
ATOM 665 C C . LEU A 1 86 ? -8.863 8.074 28.141 1.00 98.44 86 LEU A C 1
ATOM 667 O O . LEU A 1 86 ? -9.019 9.297 28.154 1.00 98.44 86 LEU A O 1
ATOM 671 N N . PRO A 1 87 ? -7.820 7.491 28.760 1.00 98.38 87 PRO A N 1
ATOM 672 C CA . PRO A 1 87 ? -6.710 8.275 29.291 1.00 98.38 87 PRO A CA 1
ATOM 673 C C . PRO A 1 87 ? -6.048 9.109 28.183 1.00 98.38 87 PRO A C 1
ATOM 675 O O . PRO A 1 87 ? -5.878 8.623 27.066 1.00 98.38 87 PRO A O 1
ATOM 678 N N . ILE A 1 88 ? -5.662 10.349 28.495 1.00 98.62 88 ILE A N 1
ATOM 679 C CA . ILE A 1 88 ? -5.039 11.293 27.555 1.00 98.62 88 ILE A CA 1
ATOM 680 C C . ILE A 1 88 ? -3.693 11.735 28.136 1.00 98.62 88 ILE A C 1
ATOM 682 O O . ILE A 1 88 ? -3.616 12.101 29.309 1.00 98.62 88 ILE A O 1
ATOM 686 N N . THR A 1 89 ? -2.629 11.704 27.338 1.00 98.12 89 THR A N 1
ATOM 687 C CA . THR A 1 89 ? -1.281 12.120 27.747 1.00 98.12 89 THR A CA 1
ATOM 688 C C . THR A 1 89 ? -0.480 12.643 26.552 1.00 98.12 89 THR A C 1
ATOM 690 O O . THR A 1 89 ? -0.794 12.344 25.406 1.00 98.12 89 THR A O 1
ATOM 693 N N . CYS A 1 90 ? 0.572 13.416 26.812 1.00 97.25 90 CYS A N 1
ATOM 694 C CA . CYS A 1 90 ? 1.614 13.755 25.834 1.00 97.25 90 CYS A CA 1
ATOM 695 C C . CYS A 1 90 ? 2.988 13.178 26.225 1.00 97.25 90 CYS A C 1
ATOM 697 O O . CYS A 1 90 ? 3.999 13.481 25.594 1.00 97.25 90 CYS A O 1
ATOM 699 N N . THR A 1 91 ? 3.041 12.376 27.293 1.00 96.69 91 THR A N 1
ATOM 700 C CA . THR A 1 91 ? 4.272 11.826 27.871 1.00 96.69 91 THR A CA 1
ATOM 701 C C . THR A 1 91 ? 4.256 10.311 27.776 1.00 96.69 91 THR A C 1
ATOM 703 O O . THR A 1 91 ? 3.307 9.673 28.238 1.00 96.69 91 THR A O 1
ATOM 706 N N . LYS A 1 92 ? 5.294 9.736 27.158 1.00 94.81 92 LYS A N 1
ATOM 707 C CA . LYS A 1 92 ? 5.471 8.282 27.097 1.00 94.81 92 LYS A CA 1
ATOM 708 C C . LYS A 1 92 ? 6.131 7.767 28.371 1.00 94.81 92 LYS A C 1
ATOM 710 O O . LYS A 1 92 ? 6.979 8.443 28.951 1.00 94.81 92 LYS A O 1
ATOM 715 N N . ASP A 1 93 ? 5.789 6.546 28.750 1.00 95.38 93 ASP A N 1
ATOM 716 C CA . ASP A 1 93 ? 6.419 5.811 29.842 1.00 95.38 93 ASP A CA 1
ATOM 717 C C . ASP A 1 93 ? 6.906 4.436 29.346 1.00 95.38 93 ASP A C 1
ATOM 719 O O . ASP A 1 93 ? 6.757 4.092 28.172 1.00 95.38 93 ASP A O 1
ATOM 723 N N . PHE A 1 94 ? 7.516 3.648 30.235 1.00 94.88 94 PHE A N 1
ATOM 724 C CA . PHE A 1 94 ? 8.024 2.310 29.906 1.00 94.88 94 PHE A CA 1
ATOM 725 C C . PHE A 1 94 ? 6.930 1.291 29.551 1.00 94.88 94 PHE A C 1
ATOM 727 O O . PHE A 1 94 ? 7.255 0.214 29.057 1.00 94.88 94 PHE A O 1
ATOM 734 N N . ALA A 1 95 ? 5.659 1.598 29.819 1.00 96.38 95 ALA A N 1
ATOM 735 C CA . ALA A 1 95 ? 4.535 0.730 29.509 1.00 96.38 95 ALA A CA 1
ATOM 736 C C . ALA A 1 95 ? 3.922 1.023 28.130 1.00 96.38 95 ALA A C 1
ATOM 738 O O . ALA A 1 95 ? 3.078 0.243 27.699 1.00 96.38 95 ALA A O 1
ATOM 739 N N . MET A 1 96 ? 4.338 2.078 27.415 1.00 97.19 96 MET A N 1
ATOM 740 C CA . MET A 1 96 ? 3.914 2.290 26.026 1.00 97.19 96 MET A CA 1
ATOM 741 C C . MET A 1 96 ? 4.586 1.262 25.115 1.00 97.19 96 MET A C 1
ATOM 743 O O . MET A 1 96 ? 5.803 1.298 24.929 1.00 97.19 96 MET A O 1
ATOM 747 N N . ILE A 1 97 ? 3.799 0.358 24.537 1.00 95.62 97 ILE A N 1
ATOM 748 C CA . ILE A 1 97 ? 4.317 -0.740 23.700 1.00 95.62 97 ILE A CA 1
ATOM 749 C C . ILE A 1 97 ? 4.079 -0.524 22.206 1.00 95.62 97 ILE A C 1
ATOM 751 O O . ILE A 1 97 ? 4.736 -1.158 21.385 1.00 95.62 97 ILE A O 1
ATOM 755 N N . GLU A 1 98 ? 3.166 0.375 21.849 1.00 96.12 98 GLU A N 1
ATOM 756 C CA . GLU A 1 98 ? 2.778 0.656 20.470 1.00 96.12 98 GLU A CA 1
ATOM 757 C C . GLU A 1 98 ? 2.338 2.122 20.360 1.00 96.12 98 GLU A C 1
ATOM 759 O O . GLU A 1 98 ? 1.727 2.650 21.290 1.00 96.12 98 GLU A O 1
ATOM 764 N N . LEU A 1 99 ? 2.669 2.782 19.247 1.00 97.38 99 LEU A N 1
ATOM 765 C CA . LEU A 1 99 ? 2.283 4.164 18.954 1.00 97.38 99 LEU A CA 1
ATOM 766 C C . LEU A 1 99 ? 1.750 4.249 17.523 1.00 97.38 99 LEU A C 1
ATOM 768 O O . LEU A 1 99 ? 2.455 3.890 16.581 1.00 97.38 99 LEU A O 1
ATOM 772 N N . TRP A 1 100 ? 0.529 4.754 17.384 1.00 98.06 100 TRP A N 1
ATOM 773 C CA . TRP A 1 100 ? -0.098 5.104 16.115 1.00 98.06 100 TRP A CA 1
ATOM 774 C C . TRP A 1 100 ? -0.132 6.617 16.000 1.00 98.06 100 TRP A C 1
ATOM 776 O O . TRP A 1 100 ? -0.739 7.270 16.843 1.00 98.06 100 TRP A O 1
ATOM 786 N N . ASP A 1 101 ? 0.546 7.151 14.994 1.00 97.88 101 ASP A N 1
ATOM 787 C CA . ASP A 1 101 ? 0.742 8.585 14.793 1.00 97.88 101 ASP A CA 1
ATOM 788 C C . ASP A 1 101 ? 1.106 8.811 13.316 1.00 97.88 101 ASP A C 1
ATOM 790 O O . ASP A 1 101 ? 1.954 8.096 12.772 1.00 97.88 101 ASP A O 1
ATOM 794 N N . ASP A 1 102 ? 0.447 9.761 12.652 1.00 95.94 102 ASP A N 1
ATOM 795 C CA . ASP A 1 102 ? 0.620 10.080 11.228 1.00 95.94 102 ASP A CA 1
ATOM 796 C C . ASP A 1 102 ? 2.007 10.658 10.899 1.00 95.94 102 ASP A C 1
ATOM 798 O O . ASP A 1 102 ? 2.431 10.666 9.740 1.00 95.94 102 ASP A O 1
ATOM 802 N N . ARG A 1 103 ? 2.743 11.118 11.915 1.00 93.19 103 ARG A N 1
ATOM 803 C CA . ARG A 1 103 ? 4.080 11.712 11.806 1.00 93.19 103 ARG A CA 1
ATOM 804 C C . ARG A 1 103 ? 5.185 10.795 12.312 1.00 93.19 103 ARG A C 1
ATOM 806 O O . ARG A 1 103 ? 6.362 11.081 12.065 1.00 93.19 103 ARG A O 1
ATOM 813 N N . ALA A 1 104 ? 4.855 9.713 13.015 1.00 92.62 104 ALA A N 1
ATOM 814 C CA . ALA A 1 104 ? 5.848 8.774 13.516 1.00 92.62 104 ALA A CA 1
ATOM 815 C C . ALA A 1 104 ? 6.472 7.948 12.380 1.00 92.62 104 ALA A C 1
ATOM 817 O O . ALA A 1 104 ? 5.798 7.413 11.504 1.00 92.62 104 ALA A O 1
ATOM 818 N N . VAL A 1 105 ? 7.798 7.796 12.428 1.00 91.31 105 VAL A N 1
ATOM 819 C CA . VAL A 1 105 ? 8.550 6.936 11.509 1.00 91.31 105 VAL A CA 1
ATOM 820 C C . VAL A 1 105 ? 9.166 5.797 12.306 1.00 91.31 105 VAL A C 1
ATOM 822 O O . VAL A 1 105 ? 10.003 6.027 13.180 1.00 91.31 105 VAL A O 1
ATOM 825 N N . GLN A 1 106 ? 8.776 4.561 11.992 1.00 92.50 106 GLN A N 1
ATOM 826 C CA . GLN A 1 106 ? 9.394 3.390 12.600 1.00 92.50 106 GLN A CA 1
ATOM 827 C C . GLN A 1 106 ? 10.827 3.222 12.090 1.00 92.50 106 GLN A C 1
ATOM 829 O O . GLN A 1 106 ? 11.099 3.325 10.890 1.00 92.50 106 GLN A O 1
ATOM 834 N N . VAL A 1 107 ? 11.738 2.912 13.009 1.00 93.06 107 VAL A N 1
ATOM 835 C CA . VAL A 1 107 ? 13.114 2.528 12.696 1.00 93.06 107 VAL A CA 1
ATOM 836 C C . VAL A 1 107 ? 13.368 1.073 13.066 1.00 93.06 107 VAL A C 1
ATOM 838 O O . VAL A 1 107 ? 12.750 0.535 13.987 1.00 93.06 107 VAL A O 1
ATOM 841 N N . ILE A 1 108 ? 14.291 0.437 12.351 1.00 89.06 108 ILE A N 1
ATOM 842 C CA . ILE A 1 108 ? 14.834 -0.869 12.702 1.00 89.06 108 ILE A CA 1
ATOM 843 C C . ILE A 1 108 ? 15.493 -0.742 14.079 1.00 89.06 108 ILE A C 1
ATOM 845 O O . ILE A 1 108 ? 16.299 0.166 14.329 1.00 89.06 108 ILE A O 1
ATOM 849 N N . GLN A 1 109 ? 15.128 -1.650 14.984 1.00 89.25 109 GLN A N 1
ATOM 850 C CA . GLN A 1 109 ? 15.618 -1.641 16.356 1.00 89.25 109 GLN A CA 1
ATOM 851 C C . GLN A 1 109 ? 17.151 -1.642 16.375 1.00 89.25 109 GLN A C 1
ATOM 853 O O . GLN A 1 109 ? 17.789 -2.462 15.721 1.00 89.25 109 GLN A O 1
ATOM 858 N N . ASN A 1 110 ? 17.731 -0.717 17.141 1.00 91.38 110 ASN A N 1
ATOM 859 C CA . ASN A 1 110 ? 19.178 -0.523 17.299 1.00 91.38 110 ASN A CA 1
ATOM 860 C C . ASN A 1 110 ? 19.955 -0.118 16.030 1.00 91.38 110 ASN A C 1
ATOM 862 O O . ASN A 1 110 ? 21.179 -0.057 16.092 1.00 91.38 110 ASN A O 1
ATOM 866 N N . ALA A 1 111 ? 19.290 0.185 14.910 1.00 92.12 111 ALA A N 1
ATOM 867 C CA . ALA A 1 111 ? 19.965 0.580 13.669 1.00 92.12 111 ALA A CA 1
ATOM 868 C C . ALA A 1 111 ? 19.724 2.048 13.284 1.00 92.12 111 ALA A C 1
ATOM 870 O O . ALA A 1 111 ? 20.544 2.645 12.597 1.00 92.12 111 ALA A O 1
ATOM 871 N N . GLY A 1 112 ? 18.604 2.647 13.707 1.00 89.12 112 GLY A N 1
ATOM 872 C CA . GLY A 1 112 ? 18.247 4.028 13.337 1.00 89.12 112 GLY A CA 1
ATOM 873 C C . GLY A 1 112 ? 17.828 4.202 11.868 1.00 89.12 112 GLY A C 1
ATOM 874 O O . GLY A 1 112 ? 17.460 5.300 11.456 1.00 89.12 112 GLY A O 1
ATOM 875 N N . GLU A 1 113 ? 17.840 3.125 11.086 1.00 87.00 113 GLU A N 1
ATOM 876 C CA . GLU A 1 113 ? 17.358 3.077 9.707 1.00 87.00 113 GLU A CA 1
ATOM 877 C C . GLU A 1 113 ? 15.834 2.948 9.669 1.00 87.00 113 GLU A C 1
ATOM 879 O O . GLU A 1 113 ? 15.253 2.226 10.477 1.00 87.00 113 GLU A O 1
ATOM 884 N N . ARG A 1 114 ? 15.167 3.619 8.724 1.00 89.12 114 ARG A N 1
ATOM 885 C CA . ARG A 1 114 ? 13.706 3.531 8.568 1.00 89.12 114 ARG A CA 1
ATOM 886 C C . ARG A 1 114 ? 13.277 2.106 8.216 1.00 89.12 114 ARG A C 1
ATOM 888 O O . ARG A 1 114 ? 13.888 1.470 7.360 1.00 89.12 114 ARG A O 1
ATOM 895 N N . VAL A 1 115 ? 12.174 1.641 8.799 1.00 84.81 115 VAL A N 1
ATOM 896 C CA . VAL A 1 115 ? 11.472 0.461 8.281 1.00 84.81 115 VAL A CA 1
ATOM 897 C C . VAL A 1 115 ? 10.794 0.866 6.974 1.00 84.81 115 VAL A C 1
ATOM 899 O O . VAL A 1 115 ? 9.829 1.627 6.971 1.00 84.81 115 VAL A O 1
ATOM 902 N N . TYR A 1 116 ? 11.302 0.371 5.849 1.00 76.56 116 TYR A N 1
ATOM 903 C CA . TYR A 1 116 ? 10.615 0.494 4.569 1.00 76.56 116 TYR A CA 1
ATOM 904 C C . TYR A 1 116 ? 9.558 -0.605 4.472 1.00 76.56 116 TYR A C 1
ATOM 906 O O . TYR A 1 116 ? 9.872 -1.753 4.159 1.00 76.56 116 TYR A O 1
ATOM 914 N N . VAL A 1 117 ? 8.292 -0.264 4.708 1.00 59.12 117 VAL A N 1
ATOM 915 C CA . VAL A 1 117 ? 7.177 -1.086 4.222 1.00 59.12 117 VAL A CA 1
ATOM 916 C C . VAL A 1 117 ? 7.124 -0.909 2.709 1.00 59.12 117 VAL A C 1
ATOM 918 O O . VAL A 1 117 ? 6.539 0.040 2.194 1.00 59.12 117 VAL A O 1
ATOM 921 N N . SER A 1 118 ? 7.802 -1.795 1.980 1.00 55.12 118 SER A N 1
ATOM 922 C CA . SER A 1 118 ? 7.518 -1.946 0.553 1.00 55.12 118 SER A CA 1
ATOM 923 C C . SER A 1 118 ? 6.043 -2.34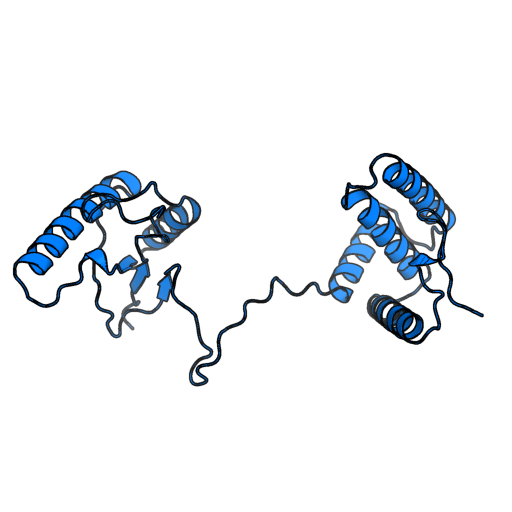8 0.413 1.00 55.12 118 SER A C 1
ATOM 925 O O . SER A 1 118 ? 5.567 -3.125 1.251 1.00 55.12 118 SER A O 1
ATOM 927 N N . PRO A 1 119 ? 5.302 -1.879 -0.613 1.00 56.03 119 PRO A N 1
ATOM 928 C CA . PRO A 1 119 ? 4.048 -2.538 -0.976 1.00 56.03 119 PRO A CA 1
ATOM 929 C C . PRO A 1 119 ? 4.315 -4.048 -1.081 1.00 56.03 119 PRO A C 1
ATOM 931 O O . PRO A 1 119 ? 5.450 -4.414 -1.415 1.00 56.03 119 PRO A O 1
ATOM 934 N N . PRO A 1 120 ? 3.339 -4.921 -0.755 1.00 56.44 120 PRO A N 1
ATOM 935 C CA . PRO A 1 120 ? 3.565 -6.361 -0.730 1.00 56.44 120 PRO A CA 1
ATOM 936 C C . PRO A 1 120 ? 4.297 -6.761 -2.003 1.00 56.44 120 PRO A C 1
ATOM 938 O O . PRO A 1 120 ? 3.834 -6.482 -3.110 1.00 56.44 120 PRO A O 1
ATOM 941 N N . GLN A 1 121 ? 5.500 -7.304 -1.827 1.00 66.62 121 GLN A N 1
ATOM 942 C CA . GLN A 1 121 ? 6.376 -7.621 -2.938 1.00 66.62 121 GLN A CA 1
ATOM 943 C C . GLN A 1 121 ? 5.614 -8.582 -3.852 1.00 66.62 121 GLN A C 1
ATOM 945 O O . GLN A 1 121 ? 5.195 -9.654 -3.413 1.00 66.62 121 GLN A O 1
ATOM 950 N N . PHE A 1 122 ? 5.354 -8.173 -5.096 1.00 80.62 122 PHE A N 1
ATOM 951 C CA . PHE A 1 122 ? 4.670 -9.037 -6.049 1.00 80.62 122 PHE A CA 1
ATOM 952 C C . PHE A 1 122 ? 5.622 -10.167 -6.437 1.00 80.62 122 PHE A C 1
ATOM 954 O O . PHE A 1 122 ? 6.522 -9.995 -7.261 1.00 80.62 122 PHE A O 1
ATOM 961 N N . ASP A 1 123 ? 5.439 -11.321 -5.804 1.00 91.12 123 ASP A N 1
ATOM 962 C CA . ASP A 1 123 ? 6.144 -12.537 -6.174 1.00 91.12 123 ASP A CA 1
ATOM 963 C C . ASP A 1 123 ? 5.504 -13.114 -7.443 1.00 91.12 123 ASP A C 1
ATOM 965 O O . ASP A 1 123 ? 4.474 -13.795 -7.405 1.00 91.12 123 ASP A O 1
ATOM 969 N N . LEU A 1 124 ? 6.122 -12.813 -8.588 1.00 94.31 124 LEU A N 1
ATOM 970 C CA . LEU A 1 124 ? 5.686 -13.313 -9.889 1.00 94.31 124 LEU A CA 1
ATOM 971 C C . LEU A 1 124 ? 5.694 -14.846 -9.941 1.00 94.31 124 LEU A C 1
ATOM 973 O O . LEU A 1 124 ? 4.809 -15.433 -10.557 1.00 94.31 124 LEU A O 1
ATOM 977 N N . VAL A 1 125 ? 6.664 -15.508 -9.307 1.00 96.25 125 VAL A N 1
ATOM 978 C CA . VAL A 1 125 ? 6.759 -16.971 -9.348 1.00 96.25 125 VAL A CA 1
ATOM 979 C C . VAL A 1 125 ? 5.580 -17.579 -8.594 1.00 96.25 125 VAL A C 1
ATOM 981 O O . VAL A 1 125 ? 4.915 -18.478 -9.109 1.00 96.25 125 VAL A O 1
ATOM 984 N N . GLU A 1 126 ? 5.266 -17.045 -7.416 1.00 95.50 126 GLU A N 1
ATOM 985 C CA . GLU A 1 126 ? 4.115 -17.496 -6.636 1.00 95.50 126 GLU A CA 1
ATOM 986 C C . GLU A 1 126 ? 2.779 -17.162 -7.309 1.00 95.50 126 GLU A C 1
ATOM 988 O O . GLU A 1 126 ? 1.844 -17.965 -7.309 1.00 95.50 126 GLU A O 1
ATOM 993 N N . HIS A 1 127 ? 2.679 -16.003 -7.958 1.00 96.25 127 HIS A N 1
ATOM 994 C CA . HIS A 1 127 ? 1.520 -15.675 -8.779 1.00 96.25 127 HIS A CA 1
ATOM 995 C C . HIS A 1 127 ? 1.310 -16.695 -9.911 1.00 96.25 127 HIS A C 1
ATOM 997 O O . HIS A 1 127 ? 0.203 -17.211 -10.064 1.00 96.25 127 HIS A O 1
ATOM 1003 N N . LEU A 1 128 ? 2.363 -17.036 -10.660 1.00 98.00 128 LEU A N 1
ATOM 1004 C CA . LEU A 1 128 ? 2.302 -17.995 -11.768 1.00 98.00 128 LEU A CA 1
ATOM 1005 C C . LEU A 1 128 ? 1.936 -19.413 -11.303 1.00 98.00 128 LEU A C 1
ATOM 1007 O O . LEU A 1 128 ? 1.227 -20.122 -12.019 1.00 98.00 128 LEU A O 1
ATOM 1011 N N . ARG A 1 129 ? 2.364 -19.829 -10.100 1.00 98.06 129 ARG A N 1
ATOM 1012 C CA . ARG A 1 129 ? 1.918 -21.097 -9.490 1.00 98.06 129 ARG A CA 1
ATOM 1013 C C . ARG A 1 129 ? 0.407 -21.106 -9.280 1.00 98.06 129 ARG A C 1
ATOM 1015 O O . ARG A 1 129 ? -0.276 -21.980 -9.814 1.00 98.06 129 ARG A O 1
ATOM 1022 N N . ARG A 1 130 ? -0.123 -20.090 -8.592 1.00 97.94 130 ARG A N 1
ATOM 1023 C CA . ARG A 1 130 ? -1.569 -19.953 -8.342 1.00 97.94 130 ARG A CA 1
ATOM 1024 C C . ARG A 1 130 ? -2.370 -19.846 -9.639 1.00 97.94 130 ARG A C 1
ATOM 1026 O O . ARG A 1 130 ? -3.438 -20.446 -9.754 1.00 97.94 130 ARG A O 1
ATOM 1033 N N . GLN A 1 131 ? -1.850 -19.113 -10.623 1.00 98.12 131 GLN A N 1
ATOM 1034 C CA . GLN A 1 131 ? -2.474 -18.973 -11.936 1.00 98.12 131 GLN A CA 1
ATOM 1035 C C . GLN A 1 131 ? -2.574 -20.325 -12.651 1.00 98.12 131 GLN A C 1
ATOM 1037 O O . GLN A 1 131 ? -3.648 -20.676 -13.140 1.00 98.12 131 GLN A O 1
ATOM 1042 N N . ARG A 1 132 ? -1.484 -21.102 -12.684 1.00 97.81 132 ARG A N 1
ATOM 1043 C CA . ARG A 1 132 ? -1.471 -22.445 -13.272 1.00 97.81 132 ARG A CA 1
ATOM 1044 C C . ARG A 1 132 ? -2.503 -23.353 -12.612 1.00 97.81 132 ARG A C 1
ATOM 1046 O O . ARG A 1 132 ? -3.294 -23.968 -13.319 1.00 97.81 132 ARG A O 1
ATOM 1053 N N . GLU A 1 133 ? -2.519 -23.420 -11.281 1.00 97.81 133 GLU A N 1
ATOM 1054 C CA . GLU A 1 133 ? -3.470 -24.259 -10.538 1.00 97.81 133 GLU A CA 1
ATOM 1055 C C . GLU A 1 133 ? -4.924 -23.886 -10.841 1.00 97.81 133 GLU A C 1
ATOM 1057 O O . GLU A 1 133 ? -5.765 -24.754 -11.088 1.00 97.81 133 GLU A O 1
ATOM 1062 N N . PHE A 1 134 ? -5.226 -22.586 -10.856 1.00 98.19 134 PHE A N 1
ATOM 1063 C CA . PHE A 1 134 ? -6.542 -22.085 -11.233 1.00 98.19 134 PHE A CA 1
ATOM 1064 C C . PHE A 1 134 ? -6.896 -22.456 -12.677 1.00 98.19 134 PHE A C 1
ATOM 1066 O O . PHE A 1 134 ? -7.992 -22.959 -12.930 1.00 98.19 134 PHE A O 1
ATOM 1073 N N . SER A 1 135 ? -5.980 -22.230 -13.615 1.00 97.81 135 SER A N 1
ATOM 1074 C CA . SER A 1 135 ? -6.204 -22.452 -15.040 1.00 97.81 135 SER A CA 1
ATOM 1075 C C . SER A 1 135 ? -6.382 -23.931 -15.382 1.00 97.81 135 SER A C 1
ATOM 1077 O O . SER A 1 135 ? -7.284 -24.294 -16.139 1.00 97.81 135 SER A O 1
ATOM 1079 N N . GLU A 1 136 ? -5.573 -24.811 -14.794 1.00 97.50 136 GLU A N 1
ATOM 1080 C CA . GLU A 1 136 ? -5.685 -26.258 -14.975 1.00 97.50 136 GLU A CA 1
ATOM 1081 C C . GLU A 1 136 ? -7.000 -26.791 -14.397 1.00 97.50 136 GLU A C 1
ATOM 1083 O O . GLU A 1 136 ? -7.702 -27.545 -15.069 1.00 97.50 136 GLU A O 1
ATOM 1088 N N . ARG A 1 137 ? -7.392 -26.335 -13.200 1.00 98.12 137 ARG A N 1
ATOM 1089 C CA . ARG A 1 137 ? -8.668 -26.715 -12.575 1.00 98.12 137 ARG A CA 1
ATOM 1090 C C . ARG A 1 137 ? -9.883 -26.219 -13.362 1.00 98.12 137 ARG A C 1
ATOM 1092 O O . ARG A 1 137 ? -10.873 -26.936 -13.460 1.00 98.12 137 ARG A O 1
ATOM 1099 N N . THR A 1 138 ? -9.826 -24.998 -13.887 1.00 97.38 138 THR A N 1
ATOM 1100 C CA . THR A 1 138 ? -10.988 -24.323 -14.491 1.00 97.38 138 THR A CA 1
ATOM 1101 C C . THR A 1 138 ? -11.151 -24.674 -15.963 1.00 97.38 138 THR A C 1
ATOM 1103 O O . THR A 1 138 ? -12.256 -24.932 -16.432 1.00 97.38 138 THR A O 1
ATOM 1106 N N . PHE A 1 139 ? -10.046 -24.707 -16.704 1.00 96.00 139 PHE A N 1
ATOM 1107 C CA . PHE A 1 139 ? -10.055 -24.900 -18.152 1.00 96.00 139 PHE A CA 1
ATOM 1108 C C . PHE A 1 139 ? -9.533 -26.278 -18.558 1.00 96.00 139 PHE A C 1
ATOM 1110 O O . PHE A 1 139 ? -9.547 -26.610 -19.738 1.00 96.00 139 PHE A O 1
ATOM 1117 N N . GLY A 1 140 ? -9.098 -27.108 -17.615 1.00 95.38 140 GLY A N 1
ATOM 1118 C CA . GLY A 1 140 ? -8.595 -28.447 -17.888 1.00 95.38 140 GLY A CA 1
ATOM 1119 C C . GLY A 1 140 ? -7.140 -28.481 -18.381 1.00 95.38 140 GLY A C 1
ATOM 1120 O O . GLY A 1 140 ? -6.521 -27.442 -18.671 1.00 95.38 140 GLY A O 1
ATOM 1121 N N . PRO A 1 141 ? -6.577 -29.697 -18.486 1.00 95.12 141 PRO A N 1
ATOM 1122 C CA . PRO A 1 141 ? -5.161 -29.908 -18.759 1.00 95.12 141 PRO A CA 1
ATOM 1123 C C . PRO A 1 141 ? -4.794 -29.699 -20.237 1.00 95.12 141 PRO A C 1
ATOM 1125 O O . PRO A 1 141 ? -5.647 -29.558 -21.119 1.00 95.12 141 PRO A O 1
ATOM 1128 N N . GLY A 1 142 ? -3.488 -29.735 -20.508 1.00 94.50 142 GLY A N 1
ATOM 1129 C CA . GLY A 1 142 ? -2.917 -29.755 -21.854 1.00 94.50 142 GLY A CA 1
ATOM 1130 C C . GLY A 1 142 ? -2.584 -28.379 -22.436 1.00 94.50 142 GLY A C 1
ATOM 1131 O O . GLY A 1 142 ? -2.909 -27.331 -21.874 1.00 94.50 142 GLY A O 1
ATOM 1132 N N . ALA A 1 143 ? -1.932 -28.403 -23.602 1.00 95.06 143 ALA A N 1
ATOM 1133 C CA . ALA A 1 143 ? -1.319 -27.222 -24.207 1.00 95.06 143 ALA A CA 1
ATOM 1134 C C . ALA A 1 143 ? -2.323 -26.124 -24.598 1.00 95.06 143 ALA A C 1
ATOM 1136 O O . ALA A 1 143 ? -1.996 -24.945 -24.541 1.00 95.06 143 ALA A O 1
ATOM 1137 N N . ARG A 1 144 ? -3.539 -26.502 -25.028 1.00 96.06 144 ARG A N 1
ATOM 1138 C CA . ARG A 1 144 ? -4.655 -25.605 -25.413 1.00 96.06 144 ARG A CA 1
ATOM 1139 C C . ARG A 1 144 ? -4.271 -24.388 -26.279 1.00 96.06 144 ARG A C 1
ATOM 1141 O O . ARG A 1 144 ? -5.025 -23.422 -26.351 1.00 96.06 144 ARG A O 1
ATOM 1148 N N . THR A 1 145 ? -3.156 -24.457 -27.010 1.00 96.94 145 THR A N 1
ATOM 1149 C CA . THR A 1 145 ? -2.526 -23.307 -27.675 1.00 96.94 145 THR A CA 1
ATOM 1150 C C . THR A 1 145 ? -3.473 -22.590 -28.629 1.00 96.94 145 THR A C 1
ATOM 1152 O O . THR A 1 145 ? -3.535 -21.368 -28.628 1.00 96.94 145 THR A O 1
ATOM 1155 N N . LYS A 1 146 ? -4.271 -23.335 -29.406 1.00 97.75 146 LYS A N 1
ATOM 1156 C CA . LYS A 1 146 ? -5.261 -22.739 -30.317 1.00 97.75 146 LYS A CA 1
ATOM 1157 C C . LYS A 1 146 ? -6.301 -21.892 -29.574 1.00 97.75 146 LYS A C 1
ATOM 1159 O O . LYS A 1 146 ? -6.608 -20.802 -30.039 1.00 97.75 146 LYS A O 1
ATOM 1164 N N . GLY A 1 147 ? -6.799 -22.377 -28.435 1.00 97.31 147 GLY A N 1
ATOM 1165 C CA . GLY A 1 147 ? -7.784 -21.667 -27.616 1.00 97.31 147 GLY A CA 1
ATOM 1166 C C . GLY A 1 147 ? -7.189 -20.437 -26.934 1.00 97.31 147 GLY A C 1
ATOM 1167 O O . GLY A 1 147 ? -7.774 -19.364 -27.010 1.00 97.31 147 GLY A O 1
ATOM 1168 N N . VAL A 1 148 ? -5.986 -20.557 -26.363 1.00 97.81 148 VAL A N 1
ATOM 1169 C CA . VAL A 1 148 ? -5.272 -19.416 -25.760 1.00 97.81 148 VAL A CA 1
ATOM 1170 C C . VAL A 1 148 ? -5.006 -18.327 -26.802 1.00 97.81 148 VAL A C 1
ATOM 1172 O O . VAL A 1 148 ? -5.315 -17.165 -26.571 1.00 97.81 148 VAL A O 1
ATOM 1175 N N . LEU A 1 149 ? -4.515 -18.690 -27.993 1.00 98.38 149 LEU A N 1
ATOM 1176 C CA . LEU A 1 149 ? -4.286 -17.729 -29.078 1.00 98.38 149 LEU A CA 1
ATOM 1177 C C . LEU A 1 149 ? -5.583 -17.124 -29.624 1.00 98.38 149 LEU A C 1
ATOM 1179 O O . LEU A 1 149 ? -5.575 -15.993 -30.102 1.00 98.38 149 LEU A O 1
ATOM 1183 N N . GLN A 1 150 ? -6.686 -17.872 -29.631 1.00 98.31 150 GLN A N 1
ATOM 1184 C CA . GLN A 1 150 ? -7.991 -17.318 -29.985 1.00 98.31 150 GLN A CA 1
ATOM 1185 C C . GLN A 1 150 ? -8.421 -16.265 -28.961 1.00 98.31 150 GLN A C 1
ATOM 1187 O O . GLN A 1 150 ? -8.867 -15.198 -29.366 1.00 98.31 150 GLN A O 1
ATOM 1192 N N . HIS A 1 151 ? -8.231 -16.541 -27.669 1.00 97.88 151 HIS A N 1
ATOM 1193 C CA . HIS A 1 151 ? -8.572 -15.611 -26.598 1.00 97.88 151 HIS A CA 1
ATOM 1194 C C . HIS A 1 151 ? -7.702 -14.352 -26.650 1.00 97.88 151 HIS A C 1
ATOM 1196 O O . HIS A 1 151 ? -8.245 -13.264 -26.693 1.00 97.88 151 HIS A O 1
ATOM 1202 N N . ILE A 1 152 ? -6.379 -14.482 -26.815 1.00 98.44 152 ILE A N 1
ATOM 1203 C CA . ILE A 1 152 ? -5.478 -13.321 -26.954 1.00 98.44 152 ILE A CA 1
ATOM 1204 C C . ILE A 1 152 ? -5.937 -12.383 -28.078 1.00 98.44 152 ILE A C 1
ATOM 1206 O O . ILE A 1 152 ? -5.882 -11.172 -27.921 1.00 98.44 152 ILE A O 1
ATOM 1210 N N . ARG A 1 153 ? -6.422 -12.914 -29.210 1.00 98.56 153 ARG A N 1
ATOM 1211 C CA . ARG A 1 153 ? -6.952 -12.068 -30.295 1.00 98.56 153 ARG A CA 1
ATOM 1212 C C . ARG A 1 153 ? -8.224 -11.314 -29.906 1.00 98.56 153 ARG A C 1
ATOM 1214 O O . ARG A 1 153 ? -8.422 -10.222 -30.417 1.00 98.56 153 ARG A O 1
ATOM 1221 N N . LYS A 1 154 ? -9.073 -11.903 -29.060 1.00 98.00 154 LYS A N 1
ATOM 1222 C CA . LYS A 1 154 ? -10.266 -11.238 -28.528 1.00 98.00 154 LYS A CA 1
ATOM 1223 C C . LYS A 1 154 ? -9.857 -10.079 -27.616 1.00 98.00 154 LYS A C 1
ATOM 1225 O O . LYS A 1 154 ? -10.278 -8.963 -27.877 1.00 98.00 154 LYS A O 1
ATOM 1230 N N . GLU A 1 155 ? -8.959 -10.322 -26.663 1.00 98.38 155 GLU A N 1
ATOM 1231 C CA . GLU A 1 155 ? -8.516 -9.284 -25.717 1.00 98.38 155 GLU A CA 1
ATOM 1232 C C . GLU A 1 155 ? -7.759 -8.143 -26.422 1.00 98.38 155 GLU A C 1
ATOM 1234 O O . GLU A 1 155 ? -7.875 -6.984 -26.046 1.00 98.38 155 GLU A O 1
ATOM 1239 N N . LEU A 1 156 ? -7.031 -8.426 -27.513 1.00 98.44 156 LEU A N 1
ATOM 1240 C CA . LEU A 1 156 ? -6.436 -7.367 -28.342 1.00 98.44 156 LEU A CA 1
ATOM 1241 C C . LEU A 1 156 ? -7.495 -6.439 -28.961 1.00 98.44 156 LEU A C 1
ATOM 1243 O O . LEU A 1 156 ? -7.263 -5.236 -29.031 1.00 98.44 156 LEU A O 1
ATOM 1247 N N . ALA A 1 157 ? -8.648 -6.969 -29.380 1.00 98.38 157 ALA A N 1
ATOM 1248 C CA . ALA A 1 157 ? -9.749 -6.141 -29.877 1.00 98.38 157 ALA A CA 1
ATOM 1249 C C . ALA A 1 157 ? -10.405 -5.317 -28.751 1.00 98.38 157 ALA A C 1
ATOM 1251 O O . ALA A 1 157 ? -10.885 -4.212 -28.996 1.00 98.38 157 ALA A O 1
ATOM 1252 N N . GLU A 1 158 ? -10.402 -5.822 -27.515 1.00 98.12 158 GLU A N 1
ATOM 1253 C CA . GLU A 1 158 ? -10.901 -5.088 -26.345 1.00 98.12 158 GLU A CA 1
ATOM 1254 C C . GLU A 1 158 ? -9.944 -3.937 -25.979 1.00 98.12 158 GLU A C 1
ATOM 1256 O O . GLU A 1 158 ? -10.401 -2.806 -25.807 1.00 98.12 158 GLU A O 1
ATOM 1261 N N . ILE A 1 159 ? -8.621 -4.151 -26.050 1.00 98.38 159 ILE A N 1
ATOM 1262 C CA . ILE A 1 159 ? -7.608 -3.077 -25.959 1.00 98.38 159 ILE A CA 1
ATOM 1263 C C . ILE A 1 159 ? -7.803 -2.019 -27.054 1.00 98.38 159 ILE A C 1
ATOM 1265 O O . ILE A 1 159 ? -7.694 -0.828 -26.773 1.00 98.38 159 ILE A O 1
ATOM 1269 N N . GLU A 1 160 ? -8.080 -2.420 -28.299 1.00 97.88 160 GLU A N 1
ATOM 1270 C CA . GLU A 1 160 ? -8.356 -1.468 -29.388 1.00 97.88 160 GLU A CA 1
ATOM 1271 C C . GLU A 1 160 ? -9.580 -0.589 -29.082 1.00 97.88 160 GLU A C 1
ATOM 1273 O O . GLU A 1 160 ? -9.600 0.587 -29.450 1.00 97.88 160 GLU A O 1
ATOM 1278 N N . SER A 1 161 ? -10.582 -1.138 -28.389 1.00 98.06 161 SER A N 1
ATOM 1279 C CA . SER A 1 161 ? -11.786 -0.402 -27.998 1.00 98.06 161 SER A CA 1
ATOM 1280 C C . SER A 1 161 ? -11.594 0.490 -26.765 1.00 98.06 161 SER A C 1
ATOM 1282 O O . SER A 1 161 ? -12.110 1.609 -26.738 1.00 98.06 161 SER A O 1
ATOM 1284 N N . GLU A 1 162 ? -10.823 0.039 -25.771 1.00 97.38 162 GLU A N 1
ATOM 1285 C CA . GLU A 1 162 ? -10.622 0.716 -24.483 1.00 97.38 162 GLU A CA 1
ATOM 1286 C C . GLU A 1 162 ? -9.131 0.784 -24.089 1.00 97.38 162 GLU A C 1
ATOM 1288 O O . GLU A 1 162 ? -8.717 0.252 -23.057 1.00 97.38 162 GLU A O 1
ATOM 1293 N N . PRO A 1 163 ? -8.278 1.493 -24.853 1.00 96.94 163 PRO A N 1
ATOM 1294 C CA . PRO A 1 163 ? -6.822 1.417 -24.689 1.00 96.94 163 PRO A CA 1
ATOM 1295 C C . PRO A 1 163 ? -6.304 1.986 -23.361 1.00 96.94 163 PRO A C 1
ATOM 1297 O O . PRO A 1 163 ? -5.197 1.649 -22.936 1.00 96.94 163 PRO A O 1
ATOM 1300 N N . SER A 1 164 ? -7.081 2.849 -22.697 1.00 97.38 164 SER A N 1
ATOM 1301 C CA . SER A 1 164 ? -6.755 3.387 -21.371 1.00 97.38 164 SER A CA 1
ATOM 1302 C C . SER A 1 164 ? -7.167 2.470 -20.218 1.00 97.38 164 SER A C 1
ATOM 1304 O O . SER A 1 164 ? -6.823 2.760 -19.071 1.00 97.38 164 SER A O 1
ATOM 1306 N N . ASN A 1 165 ? -7.914 1.396 -20.486 1.00 97.19 165 ASN A N 1
ATOM 1307 C CA . ASN A 1 165 ? -8.268 0.422 -19.470 1.00 97.19 165 ASN A CA 1
ATOM 1308 C C . ASN A 1 165 ? -7.100 -0.550 -19.252 1.00 97.19 165 ASN A C 1
ATOM 1310 O O . ASN A 1 165 ? -6.760 -1.365 -20.106 1.00 97.19 165 ASN A O 1
ATOM 1314 N N . VAL A 1 166 ? -6.467 -0.466 -18.081 1.00 97.12 166 VAL A N 1
ATOM 1315 C CA . VAL A 1 166 ? -5.314 -1.308 -17.737 1.00 97.12 166 VAL A CA 1
ATOM 1316 C C . VAL A 1 166 ? -5.672 -2.794 -17.646 1.00 97.12 166 VAL A C 1
ATOM 1318 O O . VAL A 1 166 ? -4.786 -3.623 -17.838 1.00 97.12 166 VAL A O 1
ATOM 1321 N N . THR A 1 167 ? -6.930 -3.156 -17.366 1.00 97.19 167 THR A N 1
ATOM 1322 C CA . THR A 1 167 ? -7.314 -4.568 -17.208 1.00 97.19 167 THR A CA 1
ATOM 1323 C C . THR A 1 167 ? -7.177 -5.338 -18.512 1.00 97.19 167 THR A C 1
ATOM 1325 O O . THR A 1 167 ? -6.573 -6.403 -18.495 1.00 97.19 167 THR A O 1
ATOM 1328 N N . GLU A 1 168 ? -7.559 -4.736 -19.639 1.00 97.88 168 GLU A N 1
ATOM 1329 C CA . GLU A 1 168 ? -7.469 -5.363 -20.967 1.00 97.88 168 GLU A CA 1
ATOM 1330 C C . GLU A 1 168 ? -6.016 -5.721 -21.335 1.00 97.88 168 GLU A C 1
ATOM 1332 O O . GLU A 1 168 ? -5.708 -6.794 -21.861 1.00 97.88 168 GLU A O 1
ATOM 1337 N N . TRP A 1 169 ? -5.062 -4.854 -20.973 1.00 98.31 169 TRP A N 1
ATOM 1338 C CA . TRP A 1 169 ? -3.630 -5.141 -21.122 1.00 98.31 169 TRP A CA 1
ATOM 1339 C C . TRP A 1 169 ? -3.168 -6.301 -20.230 1.00 98.31 169 TRP A C 1
ATOM 1341 O O . TRP A 1 169 ? -2.309 -7.098 -20.627 1.00 98.31 169 TRP A O 1
ATOM 1351 N N . ILE A 1 170 ? -3.714 -6.391 -19.015 1.00 98.12 170 ILE A N 1
ATOM 1352 C CA . ILE A 1 170 ? -3.408 -7.466 -18.070 1.00 98.12 170 ILE A CA 1
ATOM 1353 C C . ILE A 1 170 ? -4.002 -8.798 -18.537 1.00 98.12 170 ILE A C 1
ATOM 1355 O O . ILE A 1 170 ? -3.331 -9.819 -18.373 1.00 98.12 170 ILE A O 1
ATOM 1359 N N . ASP A 1 171 ? -5.164 -8.818 -19.186 1.00 98.12 171 ASP A N 1
ATOM 1360 C CA . ASP A 1 171 ? -5.760 -10.047 -19.719 1.00 98.12 171 ASP A CA 1
ATOM 1361 C C . ASP A 1 171 ? -4.859 -10.704 -20.773 1.00 98.12 171 ASP A C 1
ATOM 1363 O O . ASP A 1 171 ? -4.573 -11.907 -20.701 1.00 98.12 171 ASP A O 1
ATOM 1367 N N . VAL A 1 172 ? -4.253 -9.910 -21.664 1.00 98.50 172 VAL A N 1
ATOM 1368 C CA . VAL A 1 172 ? -3.225 -10.406 -22.597 1.00 98.50 172 VAL A CA 1
ATOM 1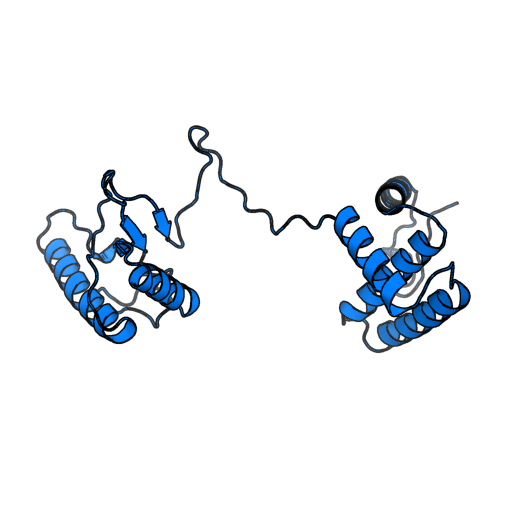369 C C . VAL A 1 172 ? -2.005 -10.964 -21.854 1.00 98.50 172 VAL A C 1
ATOM 1371 O O . VAL A 1 172 ? -1.498 -12.029 -22.218 1.00 98.50 172 VAL A O 1
ATOM 1374 N N . ALA A 1 173 ? -1.527 -10.289 -20.803 1.00 98.12 173 ALA A N 1
ATOM 1375 C CA . ALA A 1 173 ? -0.383 -10.756 -20.017 1.00 98.12 173 ALA A CA 1
ATOM 1376 C C . ALA A 1 173 ? -0.679 -12.088 -19.303 1.00 98.12 173 ALA A C 1
ATOM 1378 O O . ALA A 1 173 ? 0.138 -13.014 -19.349 1.00 98.12 173 ALA A O 1
ATOM 1379 N N . LEU A 1 174 ? -1.863 -12.219 -18.699 1.00 98.06 174 LEU A N 1
ATOM 1380 C CA . LEU A 1 174 ? -2.312 -13.446 -18.049 1.00 98.06 174 LEU A CA 1
ATOM 1381 C C . LEU A 1 174 ? -2.425 -14.592 -19.058 1.00 98.06 174 LEU A C 1
ATOM 1383 O O . LEU A 1 174 ? -1.917 -15.681 -18.789 1.00 98.06 174 LEU A O 1
ATOM 1387 N N . LEU A 1 175 ? -3.009 -14.359 -20.236 1.00 98.44 175 LEU A N 1
ATOM 1388 C CA . LEU A 1 175 ? -3.114 -15.374 -21.288 1.00 98.44 175 LEU A CA 1
ATOM 1389 C C . LEU A 1 175 ? -1.750 -15.767 -21.871 1.00 98.44 175 LEU A C 1
ATOM 1391 O O . LEU A 1 175 ? -1.535 -16.934 -22.202 1.00 98.44 175 LEU A O 1
ATOM 1395 N N . ALA A 1 176 ? -0.803 -14.831 -21.965 1.00 98.44 176 ALA A N 1
ATOM 1396 C CA . ALA A 1 176 ? 0.562 -15.128 -22.391 1.00 98.44 176 ALA A CA 1
ATOM 1397 C C . ALA A 1 176 ? 1.286 -16.037 -21.383 1.00 98.44 176 ALA A C 1
ATOM 1399 O O . ALA A 1 176 ? 1.927 -17.015 -21.782 1.00 98.44 176 ALA A O 1
ATOM 1400 N N . PHE A 1 177 ? 1.148 -15.765 -20.082 1.00 98.50 177 PHE A N 1
ATOM 1401 C CA . PHE A 1 177 ? 1.667 -16.644 -19.034 1.00 98.50 177 PHE A CA 1
ATOM 1402 C C . PHE A 1 177 ? 0.956 -17.999 -19.005 1.00 98.50 177 PHE A C 1
ATOM 1404 O O . PHE A 1 177 ? 1.622 -19.026 -18.844 1.00 98.50 177 PHE A O 1
ATOM 1411 N N . ASP A 1 178 ? -0.359 -18.020 -19.249 1.00 98.44 178 ASP A N 1
ATOM 1412 C CA . ASP A 1 178 ? -1.132 -19.252 -19.377 1.00 98.44 178 ASP A CA 1
ATOM 1413 C C . ASP A 1 178 ? -0.590 -20.135 -20.507 1.00 98.44 178 ASP A C 1
ATOM 1415 O O . ASP A 1 178 ? -0.264 -21.306 -20.311 1.00 98.44 178 ASP A O 1
ATOM 1419 N N . GLY A 1 179 ? -0.392 -19.543 -21.686 1.00 98.25 179 GLY A N 1
ATOM 1420 C CA . GLY A 1 179 ? 0.212 -20.221 -22.828 1.00 98.25 179 GLY A CA 1
ATOM 1421 C C . GLY A 1 179 ? 1.618 -20.750 -22.532 1.00 98.25 179 GLY A C 1
ATOM 1422 O O . GLY A 1 179 ? 1.948 -21.865 -22.939 1.00 98.25 179 GLY A O 1
ATOM 1423 N N . ALA A 1 180 ? 2.438 -19.989 -21.800 1.00 98.31 180 ALA A N 1
ATOM 1424 C CA . ALA A 1 180 ? 3.807 -20.377 -21.474 1.00 98.31 180 ALA A CA 1
ATOM 1425 C C . ALA A 1 180 ? 3.873 -21.598 -20.542 1.00 98.31 180 ALA A C 1
ATOM 1427 O O . ALA A 1 180 ? 4.619 -22.538 -20.828 1.00 98.31 180 ALA A O 1
ATOM 1428 N N . TRP A 1 181 ? 3.086 -21.643 -19.460 1.00 97.88 181 TRP A N 1
ATOM 1429 C CA . TRP A 1 181 ? 3.110 -22.823 -18.585 1.00 97.88 181 TRP A CA 1
ATOM 1430 C C . TRP A 1 181 ? 2.471 -24.035 -19.271 1.00 97.88 181 TRP A C 1
ATOM 1432 O O . TRP A 1 181 ? 2.974 -25.151 -19.133 1.00 97.88 181 TRP A O 1
ATOM 1442 N N . ARG A 1 182 ? 1.422 -23.828 -20.084 1.00 97.62 182 ARG A N 1
ATOM 1443 C CA . ARG A 1 182 ? 0.794 -24.891 -20.888 1.00 97.62 182 ARG A CA 1
ATOM 1444 C C . ARG A 1 182 ? 1.732 -25.473 -21.944 1.00 97.62 182 ARG A C 1
ATOM 1446 O O . ARG A 1 182 ? 1.574 -26.634 -22.319 1.00 97.62 182 ARG A O 1
ATOM 1453 N N . ALA A 1 183 ? 2.723 -24.703 -22.393 1.00 97.50 183 ALA A N 1
ATOM 1454 C CA . ALA A 1 183 ? 3.814 -25.176 -23.245 1.00 97.50 183 ALA A CA 1
ATOM 1455 C C . ALA A 1 183 ? 4.889 -25.983 -22.482 1.00 97.50 183 ALA A C 1
ATOM 1457 O O . ALA A 1 183 ? 5.838 -26.464 -23.096 1.00 97.50 183 ALA A O 1
ATOM 1458 N N . GLY A 1 184 ? 4.738 -26.165 -21.165 1.00 96.81 184 GLY A N 1
ATOM 1459 C CA . GLY A 1 184 ? 5.608 -26.998 -20.331 1.00 96.81 184 GLY A CA 1
ATOM 1460 C C . GLY A 1 184 ? 6.653 -26.230 -19.520 1.00 96.81 184 GLY A C 1
ATOM 1461 O O . GLY A 1 184 ? 7.536 -26.854 -18.933 1.00 96.81 184 GLY A O 1
ATOM 1462 N N . HIS A 1 185 ? 6.587 -24.898 -19.463 1.00 98.25 185 HIS A N 1
ATOM 1463 C CA . HIS A 1 185 ? 7.539 -24.099 -18.689 1.00 98.25 185 HIS A CA 1
ATOM 1464 C C . HIS A 1 185 ? 7.122 -23.964 -17.219 1.00 98.25 185 HIS A C 1
ATOM 1466 O O . HIS A 1 185 ? 5.953 -23.740 -16.906 1.00 98.25 185 HIS A O 1
ATOM 1472 N N . SER A 1 186 ? 8.089 -24.072 -16.301 1.00 98.06 186 SER A N 1
ATOM 1473 C CA . SER A 1 186 ? 7.834 -23.816 -14.880 1.00 98.06 186 SER A CA 1
ATOM 1474 C C . SER A 1 186 ? 7.653 -22.314 -14.608 1.00 98.06 186 SER A C 1
ATOM 1476 O O . SER A 1 186 ? 8.173 -21.490 -15.368 1.00 98.06 186 SER A O 1
ATOM 1478 N N . PRO A 1 187 ? 6.974 -21.932 -13.512 1.00 98.12 187 PRO A N 1
ATOM 1479 C CA . PRO A 1 187 ? 6.901 -20.546 -13.046 1.00 98.12 187 PRO A CA 1
ATOM 1480 C C . PRO A 1 187 ? 8.261 -19.831 -12.997 1.00 98.12 187 PRO A C 1
ATOM 1482 O O . PRO A 1 187 ? 8.398 -18.705 -13.473 1.00 98.12 187 PRO A O 1
ATOM 1485 N N . GLU A 1 188 ? 9.297 -20.505 -12.496 1.00 97.62 188 GLU A N 1
ATOM 1486 C CA . GLU A 1 188 ? 10.665 -19.984 -12.419 1.00 97.62 188 GLU A CA 1
ATOM 1487 C C . GLU A 1 188 ? 11.260 -19.782 -13.815 1.00 97.62 188 GLU A C 1
ATOM 1489 O O . GLU A 1 188 ? 11.871 -18.749 -14.085 1.00 97.62 188 GLU A O 1
ATOM 1494 N N . ALA A 1 189 ? 11.058 -20.740 -14.726 1.00 97.62 189 ALA A N 1
ATOM 1495 C CA . ALA A 1 189 ? 11.526 -20.633 -16.104 1.00 97.62 189 ALA A CA 1
ATOM 1496 C C . ALA A 1 189 ? 10.863 -19.459 -16.841 1.00 97.62 189 ALA A C 1
ATOM 1498 O O . ALA A 1 189 ? 11.543 -18.733 -17.565 1.00 97.62 189 ALA A O 1
ATOM 1499 N N . ILE A 1 190 ? 9.565 -19.235 -16.619 1.00 98.38 190 ILE A N 1
ATOM 1500 C CA . ILE A 1 190 ? 8.814 -18.107 -17.183 1.00 98.38 190 ILE A CA 1
ATOM 1501 C C . ILE A 1 190 ? 9.340 -16.779 -16.625 1.00 98.38 190 ILE A C 1
ATOM 1503 O O . ILE A 1 190 ? 9.661 -15.878 -17.401 1.00 98.38 190 ILE A O 1
ATOM 1507 N N . ALA A 1 191 ? 9.496 -16.663 -15.303 1.00 97.25 191 ALA A N 1
ATOM 1508 C CA . ALA A 1 191 ? 10.023 -15.456 -14.666 1.00 97.25 191 ALA A CA 1
ATOM 1509 C C . ALA A 1 191 ? 11.455 -15.133 -15.138 1.00 97.25 191 ALA A C 1
ATOM 1511 O O . ALA A 1 191 ? 11.762 -13.989 -15.489 1.00 97.25 191 ALA A O 1
ATOM 1512 N N . MET A 1 192 ? 12.323 -16.146 -15.237 1.00 95.69 192 MET A N 1
ATOM 1513 C CA . MET A 1 192 ? 13.667 -15.995 -15.803 1.00 95.69 192 MET A CA 1
ATOM 1514 C C . MET A 1 192 ? 13.632 -15.595 -17.281 1.00 95.69 192 MET A C 1
ATOM 1516 O O . MET A 1 192 ? 14.420 -14.745 -17.700 1.00 95.69 192 MET A O 1
ATOM 1520 N N . ALA A 1 193 ? 12.730 -16.175 -18.080 1.00 97.81 193 ALA A N 1
ATOM 1521 C CA . ALA A 1 193 ? 12.584 -15.843 -19.493 1.00 97.81 193 ALA A CA 1
ATOM 1522 C C . ALA A 1 193 ? 12.123 -14.394 -19.693 1.00 97.81 193 ALA A C 1
ATOM 1524 O O . ALA A 1 193 ? 12.686 -13.704 -20.546 1.00 97.81 193 ALA A O 1
ATOM 1525 N N . LEU A 1 194 ? 11.173 -13.918 -18.881 1.00 97.62 194 LEU A N 1
ATOM 1526 C CA . LEU A 1 194 ? 10.713 -12.530 -18.866 1.00 97.62 194 LEU A CA 1
ATOM 1527 C C . LEU A 1 194 ? 11.876 -11.575 -18.558 1.00 97.62 194 LEU A C 1
ATOM 1529 O O . LEU A 1 194 ? 12.208 -10.713 -19.375 1.00 97.62 194 LEU A O 1
ATOM 1533 N N . ALA A 1 195 ? 12.566 -11.789 -17.434 1.00 94.75 195 ALA A N 1
ATOM 1534 C CA . ALA A 1 195 ? 13.690 -10.951 -17.018 1.00 94.75 195 ALA A CA 1
ATOM 1535 C C . ALA A 1 195 ? 14.863 -10.997 -18.014 1.00 94.75 195 ALA A C 1
ATOM 1537 O O . ALA A 1 195 ? 15.516 -9.987 -18.281 1.00 94.75 195 ALA A O 1
ATOM 1538 N N . GLY A 1 196 ? 15.152 -12.170 -18.579 1.00 95.50 196 GLY A N 1
ATOM 1539 C CA . GLY A 1 196 ? 16.201 -12.347 -19.580 1.00 95.50 196 GLY A CA 1
ATOM 1540 C C . GLY A 1 196 ? 15.850 -11.706 -20.923 1.00 95.50 196 GLY A C 1
ATOM 1541 O O . GLY A 1 196 ? 16.725 -11.151 -21.586 1.00 95.50 196 GLY A O 1
ATOM 1542 N N . LYS A 1 197 ? 14.578 -11.753 -21.338 1.00 96.38 197 LYS A N 1
ATOM 1543 C CA . LYS A 1 197 ? 14.102 -11.097 -22.561 1.00 96.38 197 LYS A CA 1
ATOM 1544 C C . LYS A 1 197 ? 14.208 -9.581 -22.445 1.00 96.38 197 LYS A C 1
ATOM 1546 O O . LYS A 1 197 ? 14.699 -8.963 -23.388 1.00 96.38 197 LYS A O 1
ATOM 1551 N N . GLN A 1 198 ? 13.818 -9.019 -21.304 1.00 97.12 198 GLN A N 1
ATOM 1552 C CA . GLN A 1 198 ? 13.934 -7.589 -21.037 1.00 97.12 198 GLN A CA 1
ATOM 1553 C C . GLN A 1 198 ? 15.398 -7.129 -21.071 1.00 97.12 198 GLN A C 1
ATOM 1555 O O . GLN A 1 198 ? 15.735 -6.250 -21.858 1.00 97.12 198 GLN A O 1
ATOM 1560 N N . ARG A 1 199 ? 16.296 -7.828 -20.360 1.00 95.94 199 ARG A N 1
ATOM 1561 C CA . ARG A 1 199 ? 17.744 -7.552 -20.413 1.00 95.94 199 ARG A CA 1
ATOM 1562 C C . ARG A 1 199 ? 18.301 -7.570 -21.836 1.00 95.94 199 ARG A C 1
ATOM 1564 O O . ARG A 1 199 ? 19.051 -6.683 -22.225 1.00 95.94 199 ARG A O 1
ATOM 1571 N N . ARG A 1 200 ? 17.909 -8.550 -22.659 1.00 95.75 200 ARG A N 1
ATOM 1572 C CA . ARG A 1 200 ? 18.313 -8.570 -24.076 1.00 95.75 200 ARG A CA 1
ATOM 1573 C C . ARG A 1 200 ? 17.770 -7.367 -24.846 1.00 95.75 200 ARG A C 1
ATOM 1575 O O . ARG A 1 200 ? 18.499 -6.813 -25.660 1.00 95.75 200 ARG A O 1
ATOM 1582 N N . ASN A 1 201 ? 16.522 -6.967 -24.613 1.00 95.00 201 ASN A N 1
ATOM 1583 C CA . ASN A 1 201 ? 15.934 -5.800 -25.268 1.00 95.00 201 ASN A CA 1
ATOM 1584 C C . ASN A 1 201 ? 16.674 -4.499 -24.920 1.00 95.00 201 ASN A C 1
ATOM 1586 O O . ASN A 1 201 ? 16.913 -3.692 -25.813 1.00 95.00 201 ASN A O 1
ATOM 1590 N N . GLU A 1 202 ? 17.100 -4.335 -23.671 1.00 95.94 202 GLU A N 1
ATOM 1591 C CA . GLU A 1 202 ? 17.871 -3.173 -23.203 1.00 95.94 202 GLU A CA 1
ATOM 1592 C C . GLU A 1 202 ? 19.257 -3.077 -23.856 1.00 95.94 202 GLU A C 1
ATOM 1594 O O . GLU A 1 202 ? 19.767 -1.984 -24.071 1.00 95.94 202 GLU A O 1
ATOM 1599 N N . THR A 1 203 ? 19.849 -4.214 -24.235 1.00 95.12 203 THR A N 1
ATOM 1600 C CA . THR A 1 203 ? 21.147 -4.254 -24.940 1.00 95.12 203 THR A CA 1
ATOM 1601 C C . THR A 1 203 ? 21.054 -4.058 -26.456 1.00 95.12 203 THR A C 1
ATOM 1603 O O . THR A 1 203 ? 22.081 -4.011 -27.134 1.00 95.12 203 THR A O 1
ATOM 1606 N N . ARG A 1 204 ? 19.845 -3.988 -27.027 1.00 96.62 204 ARG A N 1
ATOM 1607 C CA . ARG A 1 204 ? 19.662 -3.828 -28.476 1.00 96.62 204 ARG A CA 1
ATOM 1608 C C . ARG A 1 204 ? 19.840 -2.382 -28.909 1.00 96.62 204 ARG A C 1
ATOM 1610 O O . ARG A 1 204 ? 19.640 -1.445 -28.143 1.00 96.62 204 ARG A O 1
ATOM 1617 N N . ARG A 1 205 ? 20.145 -2.210 -30.195 1.00 96.81 205 ARG A N 1
ATOM 1618 C CA . ARG A 1 205 ? 20.074 -0.907 -30.847 1.00 96.81 205 ARG A CA 1
ATOM 1619 C C . ARG A 1 205 ? 18.653 -0.661 -31.348 1.00 96.81 205 ARG A C 1
ATOM 1621 O O . ARG A 1 205 ? 18.101 -1.479 -32.084 1.00 96.81 205 ARG A O 1
ATOM 1628 N N . TRP A 1 206 ? 18.100 0.484 -30.974 1.00 96.81 206 TRP A N 1
ATOM 1629 C CA . TR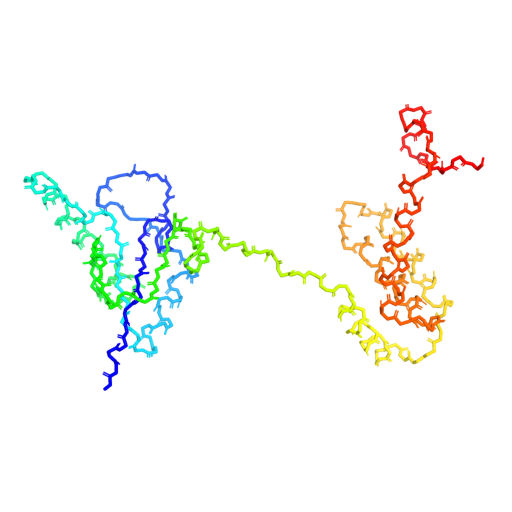P A 1 206 ? 16.766 0.935 -31.364 1.00 96.81 206 TRP A CA 1
ATOM 1630 C C . TRP A 1 206 ? 16.879 2.197 -32.231 1.00 96.81 206 TRP A C 1
ATOM 1632 O O . TRP A 1 206 ? 17.814 2.981 -32.023 1.00 96.81 206 TRP A O 1
ATOM 1642 N N . PRO A 1 207 ? 15.991 2.400 -33.219 1.00 96.00 207 PRO A N 1
ATOM 1643 C CA . PRO A 1 207 ? 15.909 3.676 -33.925 1.00 96.00 207 PRO A CA 1
ATOM 1644 C C . PRO A 1 207 ? 15.448 4.788 -32.966 1.00 96.00 207 PRO A C 1
ATOM 1646 O O . PRO A 1 207 ? 14.804 4.514 -31.952 1.00 96.00 207 PRO A O 1
ATOM 1649 N N . ASP A 1 208 ? 15.767 6.051 -33.275 1.00 95.75 208 ASP A N 1
ATOM 1650 C CA . ASP A 1 208 ? 15.228 7.181 -32.507 1.00 95.75 208 ASP A CA 1
ATOM 1651 C C . ASP A 1 208 ? 13.718 7.253 -32.732 1.00 95.75 208 ASP A C 1
ATOM 1653 O O . ASP A 1 208 ? 13.264 7.533 -33.845 1.00 95.75 208 ASP A O 1
ATOM 1657 N N . TRP A 1 209 ? 12.945 7.002 -31.677 1.00 95.19 209 TRP A N 1
ATOM 1658 C CA . TRP A 1 209 ? 11.486 6.962 -31.733 1.00 95.19 209 TRP A CA 1
ATOM 1659 C C . TRP A 1 209 ? 10.875 8.264 -32.265 1.00 95.19 209 TRP A C 1
ATOM 1661 O O . TRP A 1 209 ? 9.814 8.226 -32.875 1.00 95.19 209 TRP A O 1
ATOM 1671 N N . ARG A 1 210 ? 11.568 9.406 -32.134 1.00 95.81 210 ARG A N 1
ATOM 1672 C CA . ARG A 1 210 ? 11.117 10.709 -32.665 1.00 95.81 210 ARG A CA 1
ATOM 1673 C C . ARG A 1 210 ? 11.078 10.770 -34.189 1.00 95.81 210 ARG A C 1
ATOM 1675 O O . ARG A 1 210 ? 10.452 11.659 -34.753 1.00 95.81 210 ARG A O 1
ATOM 1682 N N . THR A 1 211 ? 11.785 9.857 -34.847 1.00 95.06 211 THR A N 1
ATOM 1683 C CA . THR A 1 211 ? 11.846 9.757 -36.311 1.00 95.06 211 THR A CA 1
ATOM 1684 C C . THR A 1 211 ? 10.862 8.734 -36.873 1.00 95.06 211 THR A C 1
ATOM 1686 O O . THR A 1 211 ? 10.796 8.557 -38.086 1.00 95.06 211 THR A O 1
ATOM 1689 N N . GLN A 1 212 ? 10.126 8.038 -36.004 1.00 94.94 212 GLN A N 1
ATOM 1690 C CA . GLN A 1 212 ? 9.184 6.988 -36.378 1.00 94.94 212 GLN A CA 1
ATOM 1691 C C . GLN A 1 212 ? 7.746 7.537 -36.382 1.00 94.94 212 GLN A C 1
ATOM 1693 O O . GLN A 1 212 ? 7.465 8.504 -35.668 1.00 94.94 212 GLN A O 1
ATOM 1698 N N . PRO A 1 213 ? 6.821 6.957 -37.173 1.00 94.81 213 PRO A N 1
ATOM 1699 C CA . PRO A 1 213 ? 5.402 7.302 -37.093 1.00 94.81 213 PRO A CA 1
ATOM 1700 C C . PRO A 1 213 ? 4.863 7.096 -35.671 1.00 94.81 213 PRO A C 1
ATOM 1702 O O . PRO A 1 213 ? 5.211 6.104 -35.036 1.00 94.81 213 PRO A O 1
ATOM 1705 N N . MET A 1 214 ? 3.994 7.998 -35.197 1.00 90.75 214 MET A N 1
ATOM 1706 C CA . MET A 1 214 ? 3.444 7.957 -33.830 1.00 90.75 214 MET A CA 1
ATOM 1707 C C . MET A 1 214 ? 2.757 6.620 -33.507 1.00 90.75 214 MET A C 1
ATOM 1709 O O . MET A 1 214 ? 2.984 6.074 -32.433 1.00 90.75 214 MET A O 1
ATOM 1713 N N . ASP A 1 215 ? 2.008 6.069 -34.465 1.00 91.62 215 ASP A N 1
ATOM 1714 C CA . ASP A 1 215 ? 1.307 4.781 -34.335 1.00 91.62 215 ASP A CA 1
ATOM 1715 C C . ASP A 1 215 ? 2.057 3.623 -35.024 1.00 91.62 215 ASP A C 1
ATOM 1717 O O . ASP A 1 215 ? 1.514 2.543 -35.258 1.00 91.62 215 ASP A O 1
ATOM 1721 N N . GLY A 1 216 ? 3.315 3.850 -35.414 1.00 89.81 216 GLY A N 1
ATOM 1722 C CA . GLY A 1 216 ? 4.149 2.855 -36.076 1.00 89.81 216 GLY A CA 1
ATOM 1723 C C . GLY A 1 216 ? 4.815 1.914 -35.077 1.00 89.81 216 GLY A C 1
ATOM 1724 O O . GLY A 1 216 ? 5.340 2.340 -34.049 1.00 89.81 216 GLY A O 1
ATOM 1725 N N . ALA A 1 217 ? 4.868 0.623 -35.406 1.00 92.81 217 ALA A N 1
ATOM 1726 C CA . ALA A 1 217 ? 5.657 -0.326 -34.630 1.00 92.81 217 ALA A CA 1
ATOM 1727 C C . ALA A 1 217 ? 7.152 0.032 -34.693 1.00 92.81 217 ALA A C 1
ATOM 1729 O O . ALA A 1 217 ? 7.717 0.207 -35.774 1.00 92.81 217 ALA A O 1
ATOM 1730 N N . ILE A 1 218 ? 7.804 0.091 -33.529 1.00 95.06 218 ILE A N 1
ATOM 1731 C CA . ILE A 1 218 ? 9.251 0.292 -33.421 1.00 95.06 218 ILE A CA 1
ATOM 1732 C C . ILE A 1 218 ? 9.922 -1.050 -33.142 1.00 95.06 218 ILE A C 1
ATOM 1734 O O . ILE A 1 218 ? 9.724 -1.662 -32.092 1.00 95.06 218 ILE A O 1
ATOM 1738 N N . GLU A 1 219 ? 10.767 -1.489 -34.070 1.00 94.69 219 GLU A N 1
ATOM 1739 C CA . GLU A 1 219 ? 11.564 -2.703 -33.924 1.00 94.69 219 GLU A CA 1
ATOM 1740 C C . GLU A 1 219 ? 13.052 -2.389 -33.726 1.00 94.69 219 GLU A C 1
ATOM 1742 O O . GLU A 1 219 ? 13.570 -1.355 -34.150 1.00 94.69 219 GLU A O 1
ATOM 1747 N N . HIS A 1 220 ? 13.758 -3.311 -33.073 1.00 92.88 220 HIS A N 1
ATOM 1748 C CA . HIS A 1 220 ? 15.214 -3.259 -32.978 1.00 92.88 220 HIS A CA 1
ATOM 1749 C C . HIS A 1 220 ? 15.871 -3.388 -34.357 1.00 92.88 220 HIS A C 1
ATOM 1751 O O . HIS A 1 220 ? 15.397 -4.127 -35.222 1.00 92.88 220 HIS A O 1
ATOM 1757 N N . ILE A 1 221 ? 17.009 -2.718 -34.528 1.00 92.88 221 ILE A N 1
ATOM 1758 C CA . ILE A 1 221 ? 17.822 -2.819 -35.741 1.00 92.88 221 ILE A CA 1
ATOM 1759 C C . ILE A 1 221 ? 18.471 -4.209 -35.763 1.00 92.88 221 ILE A C 1
ATOM 1761 O O . ILE A 1 221 ? 19.084 -4.613 -34.769 1.00 92.88 221 ILE A O 1
ATOM 1765 N N . ARG A 1 222 ? 18.279 -4.940 -36.866 1.00 84.12 222 ARG A N 1
ATOM 1766 C CA . ARG A 1 222 ? 18.846 -6.281 -37.079 1.00 84.12 222 ARG A CA 1
ATOM 1767 C C . ARG A 1 222 ? 20.306 -6.227 -37.501 1.00 84.12 222 ARG A C 1
ATOM 1769 O O . ARG A 1 222 ? 20.676 -5.263 -38.207 1.00 84.12 222 ARG A O 1
#

Organism: NCBI:txid2233851

Foldseek 3Di:
DPPQFEEEFEFDVTQFDHPDDDALLDTHHGPVVRLVVVLVCVVVVGQYEYAYPQLDDPPDPVSNVSNVSNQVSQQVVCCVSVVGGHHYYNDDDPRHPHYTDPPDFDDDPPPRHTDDPDPPPPPQQVVLVVLQVCCCVPVNAALCLVVLVVVLVVLVVVCVVVVVDVVSVVSNVSSVSVNVVNVPDHSVRVVCCVVVVVVVVVPFAWDDCVPDPPPDDTDTDD

Sequence (222 aa):
MAASGWIGVDLDGTLAEYHGWKGIDHIGEPVPAMLDRVKAWLSEGKDVRIFTARVSHDGTAARMMDAQRALIHITNWLVQHLGRPLPITCTKDFAMIELWDDRAVQVIQNAGERVYVSPPQFDLVEHLRRQREFSERTFGPGARTKGVLQHIRKELAEIESEPSNVTEWIDVALLAFDGAWRAGHSPEAIAMALAGKQRRNETRRWPDWRTQPMDGAIEHIR

InterPro domains:
  IPR007538 dATP/dGTP diphosphohydrolase MazZ [PF04447] (130-220)
  IPR023214 HAD superfamily [G3DSA:3.40.50.1000] (4-118)
  IPR036412 HAD-like superfamily [SSF56784] (6-112)

Secondary structure (DSSP, 8-state):
-PPP-EEEE-TBTTTB--SS---TT----B-HHHHHHHHHHHHTT-EEEEE-GGG---S-HHHHHHHHHHHHHHHHHHHHHHSS---EES---TTEEEEE-TT---B-TTT--B---PSPP--HHHHHHHHHHHHHHHH-SS--HHHHHHHHHHHHHHHHH-TT-HHHHHHHHHHHHHHHHHTT--HHHHHHHHHHHHHHHHTS----GGGS-TTSPP----

pLDDT: mean 94.87, std 8.33, range [44.66, 98.75]

Radius of gyration: 28.54 Å; chains: 1; bounding box: 40×60×72 Å